Protein AF-A0A081P426-F1 (afdb_monomer)

Sequence (334 aa):
MARIHLHLESPAPGAFIMDAVSFKKSLDGNLLYNESFEIYTGTNGIADGWTGYWHGAAGEYKVISSPVVSGNQAQQISMAGLGGLYQEVAVTGNSTYEIKGRVNITALSSGKVQLVVLYYDAAGKLLRDERSGETSLTNAWTTIGGLTTAPGNAVMARIHLHLESTAPGAFIMDAVSFKKSLDGNLLYNENFEIYTGKNGIADGWTRYGAAGDFKVVTTPVVSGSRAQQVSMAGLGGIYQEVAITGNSTYEIKGLVNITALSSGKVQMVVQYYDASGNLLSDVRPAETGLTNTWTTIGGITTAPGNAVMARIHLHLESPAPGAFIMDAVSFKKS

Foldseek 3Di:
DDDDDDDDDDPDDDDDDDDDDDDDPPPPQFQDDCQFLPADDDDQQDRPQKDWDDDPDDKRKHWDQPDGQADRTWIKIKDAAKIAIKHKGWDAAQFKKWKKKKKAWADAPFFKWFKWKFFAAPVRDTPDIDTFFIALAHDATAMTGWMDTHHNRTTMIMIGRMTHHNGITMMIIGNIGIHRDPQGFSDDCQFLPADPDDQQDRGQKDKDDFDWHKHFDQPPGDDDRTWIKIKDAAKIAIKHKYWDAAQFKKKKKWKKAWAFAPDFKKWKWKWFAANVRDTDDIDTQWIDPDHDDIDMTIGMDHHHRRTTMIMIGTITHHNDIIMMIIGDIGMHTD

Organism: NCBI:txid1501230

Nearest PDB structures (foldseek):
  4xup-assembly6_F  TM=3.914E-01  e=1.463E-14  Paenibacillus barcinonensis
  3oea-assembly1_A  TM=8.262E-01  e=2.464E-07  Caldanaerobius polysaccharolyticus
  2zew-assembly1_B  TM=8.048E-01  e=7.033E-07  Caldanaerobius polysaccharolyticus
  2zex-assembly1_A  TM=8.071E-01  e=7.033E-07  Caldanaerobius polysaccharolyticus
  5w6h-assembly1_C  TM=7.504E-01  e=1.914E-06  Kuttervirus CBA120

pLDDT: mean 93.33, std 8.97, range [46.94, 98.62]

Mean predicted aligned error: 5.62 Å

Radius of gyration: 21.28 Å; Cα contacts (8 Å, |Δi|>4): 971; chains: 1; bounding box: 49×53×68 Å

Structure (mmCIF, N/CA/C/O backbone):
data_AF-A0A081P426-F1
#
_entry.id   AF-A0A081P426-F1
#
loop_
_atom_site.group_PDB
_atom_site.id
_atom_site.type_symbol
_atom_site.label_atom_id
_atom_site.label_alt_id
_atom_site.label_comp_id
_atom_site.label_asym_id
_atom_site.label_entity_id
_atom_site.label_seq_id
_atom_site.pdbx_PDB_ins_code
_atom_site.Cartn_x
_atom_site.Cartn_y
_atom_site.Cartn_z
_atom_site.occupancy
_atom_site.B_iso_or_equiv
_atom_site.auth_seq_id
_atom_site.auth_comp_id
_atom_site.auth_asym_id
_atom_site.auth_atom_id
_atom_site.pdbx_PDB_model_num
ATOM 1 N N . MET A 1 1 ? 4.068 -32.898 -9.077 1.00 46.94 1 MET A N 1
ATOM 2 C CA . MET A 1 1 ? 5.463 -32.415 -9.174 1.00 46.94 1 MET A CA 1
ATOM 3 C C . MET A 1 1 ? 5.498 -31.381 -10.286 1.00 46.94 1 MET A C 1
ATOM 5 O O . MET A 1 1 ? 5.178 -31.740 -11.411 1.00 46.94 1 MET A O 1
ATOM 9 N N . ALA A 1 2 ? 5.764 -30.112 -9.974 1.00 51.81 2 ALA A N 1
ATOM 10 C CA . ALA A 1 2 ? 5.947 -29.091 -11.004 1.00 51.81 2 ALA A CA 1
ATOM 11 C C . ALA A 1 2 ? 7.354 -29.238 -11.601 1.00 51.81 2 ALA A C 1
ATOM 13 O O . ALA A 1 2 ? 8.299 -29.534 -10.870 1.00 51.81 2 ALA A O 1
ATOM 14 N N . ARG A 1 3 ? 7.478 -29.087 -12.918 1.00 56.16 3 ARG A N 1
ATOM 15 C CA . ARG A 1 3 ? 8.753 -29.122 -13.640 1.00 56.16 3 ARG A CA 1
ATOM 16 C C . ARG A 1 3 ? 8.833 -27.862 -14.487 1.00 56.16 3 ARG A C 1
ATOM 18 O O . ARG A 1 3 ? 7.871 -27.557 -15.186 1.00 56.16 3 ARG A O 1
ATOM 25 N N . ILE A 1 4 ? 9.959 -27.157 -14.428 1.00 65.06 4 ILE A N 1
ATOM 26 C CA . ILE A 1 4 ? 10.300 -26.166 -15.446 1.00 65.06 4 ILE A CA 1
ATOM 27 C C . ILE A 1 4 ? 11.027 -26.919 -16.557 1.00 65.06 4 ILE A C 1
ATOM 29 O O . ILE A 1 4 ? 12.057 -27.544 -16.309 1.00 65.06 4 ILE A O 1
ATOM 33 N N . HIS A 1 5 ? 10.490 -26.853 -17.771 1.00 70.38 5 HIS A N 1
ATOM 34 C CA . HIS A 1 5 ? 11.230 -27.197 -18.977 1.00 70.38 5 HIS A CA 1
ATOM 35 C C . HIS A 1 5 ? 11.558 -25.907 -19.714 1.00 70.38 5 HIS A C 1
ATOM 37 O O . HIS A 1 5 ? 10.673 -25.101 -19.991 1.00 70.38 5 HIS A O 1
ATOM 43 N N . LEU A 1 6 ? 12.837 -25.729 -20.014 1.00 67.94 6 LEU A N 1
ATOM 44 C CA . LEU A 1 6 ? 13.338 -24.640 -20.834 1.00 67.94 6 LEU A CA 1
ATOM 45 C C . LEU A 1 6 ? 13.682 -25.256 -22.180 1.00 67.94 6 LEU A C 1
ATOM 47 O O . LEU A 1 6 ? 14.477 -26.194 -22.249 1.00 67.94 6 LEU A O 1
ATOM 51 N N . HIS A 1 7 ? 13.023 -24.784 -23.227 1.00 75.06 7 HIS A N 1
ATOM 52 C CA . HIS A 1 7 ? 13.182 -25.311 -24.571 1.00 75.06 7 HIS A CA 1
ATOM 53 C C . HIS A 1 7 ? 13.476 -24.154 -25.519 1.00 75.06 7 HIS A C 1
ATOM 55 O O . HIS A 1 7 ? 12.714 -23.191 -25.575 1.00 75.06 7 HIS A O 1
ATOM 61 N N . LEU A 1 8 ? 14.591 -24.254 -26.240 1.00 70.25 8 LEU A N 1
ATOM 62 C CA . LEU A 1 8 ? 14.909 -23.377 -27.356 1.00 70.25 8 LEU A CA 1
ATOM 63 C C . LEU A 1 8 ? 14.520 -24.107 -28.638 1.00 70.25 8 LEU A C 1
ATOM 65 O O . LEU A 1 8 ? 15.181 -25.073 -29.016 1.00 70.25 8 LEU A O 1
ATOM 69 N N . GLU A 1 9 ? 13.477 -23.627 -29.304 1.00 76.62 9 GLU A N 1
ATOM 70 C CA . GLU A 1 9 ? 13.108 -24.085 -30.639 1.00 76.62 9 GLU A CA 1
ATOM 71 C C . GLU A 1 9 ? 13.598 -23.049 -31.653 1.00 76.62 9 GLU A C 1
ATOM 73 O O . GLU A 1 9 ? 13.131 -21.910 -31.673 1.00 76.62 9 GLU A O 1
ATOM 78 N N . SER A 1 10 ? 14.601 -23.410 -32.454 1.00 73.19 10 SER A N 1
ATOM 79 C CA . SER A 1 10 ? 15.192 -22.511 -33.446 1.00 73.19 10 SER A CA 1
ATOM 80 C C . SER A 1 10 ? 15.598 -23.282 -34.706 1.00 73.19 10 SER A C 1
ATOM 82 O O . SER A 1 10 ? 16.237 -24.331 -34.591 1.00 73.19 10 SER A O 1
ATOM 84 N N . PRO A 1 11 ? 15.288 -22.767 -35.914 1.00 75.31 11 PRO A N 1
ATOM 85 C CA . PRO A 1 11 ? 15.730 -23.359 -37.178 1.00 75.31 11 PRO A CA 1
ATOM 86 C C . PRO A 1 11 ? 17.228 -23.133 -37.466 1.00 75.31 11 PRO A C 1
ATOM 88 O O . PRO A 1 11 ? 17.752 -23.675 -38.436 1.00 75.31 11 PRO A O 1
ATOM 91 N N . ALA A 1 12 ? 17.924 -22.344 -36.641 1.00 77.62 12 ALA A N 1
ATOM 92 C CA . ALA A 1 12 ? 19.361 -22.077 -36.721 1.00 77.62 12 ALA A CA 1
ATOM 93 C C . ALA A 1 12 ? 20.038 -22.256 -35.345 1.00 77.62 12 ALA A C 1
ATOM 95 O O . ALA A 1 12 ? 19.351 -22.184 -34.321 1.00 77.62 12 ALA A O 1
ATOM 96 N N . PRO A 1 13 ? 21.371 -22.451 -35.276 1.00 76.25 13 PRO A N 1
ATOM 97 C CA . PRO A 1 13 ? 22.085 -22.507 -34.004 1.00 76.25 13 PRO A CA 1
ATOM 98 C C . PRO A 1 13 ? 21.837 -21.235 -33.188 1.00 76.25 13 PRO A C 1
ATOM 100 O O . PRO A 1 13 ? 22.099 -20.129 -33.657 1.00 76.25 13 PRO A O 1
ATOM 103 N N . GLY A 1 14 ? 21.326 -21.402 -31.971 1.00 69.12 14 GLY A N 1
ATOM 104 C CA . GLY A 1 14 ? 21.085 -20.316 -31.031 1.00 69.12 14 GLY A CA 1
ATOM 105 C C . GLY A 1 14 ? 21.679 -20.654 -29.671 1.00 69.12 14 GLY A C 1
ATOM 106 O O . GLY A 1 14 ? 21.665 -21.808 -29.248 1.00 69.12 14 GLY A O 1
ATOM 107 N N . ALA A 1 15 ? 22.204 -19.640 -28.993 1.00 77.56 15 ALA A N 1
ATOM 108 C CA . ALA A 1 15 ? 22.551 -19.708 -27.583 1.00 77.56 15 ALA A CA 1
ATOM 109 C C . ALA A 1 15 ? 21.571 -18.818 -26.821 1.00 77.56 15 ALA A C 1
ATOM 111 O O . ALA A 1 15 ? 21.295 -17.698 -27.250 1.00 77.56 15 ALA A O 1
ATOM 112 N N . PHE A 1 16 ? 21.069 -19.302 -25.690 1.00 70.12 16 PHE A N 1
ATOM 113 C CA . PHE A 1 16 ? 20.450 -18.439 -24.696 1.00 70.12 16 PHE A CA 1
ATOM 114 C C . PHE A 1 16 ? 21.300 -18.484 -23.431 1.00 70.12 16 PHE A C 1
ATOM 116 O O . PHE A 1 16 ? 21.832 -19.531 -23.057 1.00 70.12 16 PHE A O 1
ATOM 123 N N . ILE A 1 17 ? 21.440 -17.332 -22.789 1.00 71.19 17 ILE A N 1
ATOM 124 C CA . ILE A 1 17 ? 22.020 -17.220 -21.458 1.00 71.19 17 ILE A CA 1
ATOM 125 C C . ILE A 1 17 ? 20.843 -17.044 -20.515 1.00 71.19 17 ILE A C 1
ATOM 127 O O . ILE A 1 17 ? 19.957 -16.229 -20.766 1.00 71.19 17 ILE A O 1
ATOM 131 N N . MET A 1 18 ? 20.823 -17.842 -19.459 1.00 64.44 18 MET A N 1
ATOM 132 C CA . MET A 1 18 ? 19.846 -17.720 -18.395 1.00 64.44 18 MET A CA 1
ATOM 133 C C . MET A 1 18 ? 20.573 -17.505 -17.088 1.00 64.44 18 MET A C 1
ATOM 135 O O . MET A 1 18 ? 21.572 -18.164 -16.809 1.00 64.44 18 MET A O 1
ATOM 139 N N . ASP A 1 19 ? 20.029 -16.593 -16.302 1.00 56.91 19 ASP A N 1
ATOM 140 C CA . ASP A 1 19 ? 20.471 -16.311 -14.952 1.00 56.91 19 ASP A CA 1
ATOM 141 C C . ASP A 1 19 ? 19.239 -16.282 -14.036 1.00 56.91 19 ASP A C 1
ATOM 143 O O . ASP A 1 19 ? 18.138 -15.952 -14.479 1.00 56.91 19 ASP A O 1
ATOM 147 N N . ALA A 1 20 ? 19.424 -16.698 -12.784 1.00 56.44 20 ALA A N 1
ATOM 148 C CA . ALA A 1 20 ? 18.434 -16.640 -11.707 1.00 56.44 20 ALA A CA 1
ATOM 149 C C . ALA A 1 20 ? 17.025 -17.207 -12.017 1.00 56.44 20 ALA A C 1
ATOM 151 O O . ALA A 1 20 ? 16.003 -16.597 -11.695 1.00 56.44 20 ALA A O 1
ATOM 152 N N . VAL A 1 21 ? 16.931 -18.418 -12.583 1.00 64.81 21 VAL A N 1
ATOM 153 C CA . VAL A 1 21 ? 15.629 -19.098 -12.748 1.00 64.81 21 VAL A CA 1
ATOM 154 C C . VAL A 1 21 ? 15.049 -19.458 -11.386 1.00 64.81 21 VAL A C 1
ATOM 156 O O . VAL A 1 21 ? 15.596 -20.308 -10.682 1.00 64.81 21 VAL A O 1
ATOM 159 N N . SER A 1 22 ? 13.900 -18.881 -11.039 1.00 64.25 22 SER A N 1
ATOM 160 C CA . SER A 1 22 ? 13.162 -19.255 -9.834 1.00 64.25 22 SER A CA 1
ATOM 161 C C . SER A 1 22 ? 11.772 -19.804 -10.170 1.00 64.25 22 SER A C 1
ATOM 163 O O . SER A 1 22 ? 11.084 -19.336 -11.075 1.00 64.25 22 SER A O 1
ATOM 165 N N . PHE A 1 23 ? 11.358 -20.840 -9.435 1.00 61.38 23 PHE A N 1
ATOM 166 C CA . PHE A 1 23 ? 9.986 -21.343 -9.420 1.00 61.38 23 PHE A CA 1
ATOM 167 C C . PHE A 1 23 ? 9.451 -21.207 -8.002 1.00 61.38 23 PHE A C 1
ATOM 169 O O . PHE A 1 23 ? 9.756 -22.031 -7.137 1.00 61.38 23 PHE A O 1
ATOM 176 N N . LYS A 1 24 ? 8.658 -20.169 -7.745 1.00 60.38 24 LYS A N 1
ATOM 177 C CA . LYS A 1 24 ? 8.009 -19.981 -6.448 1.00 60.38 24 LYS A CA 1
ATOM 178 C C . LYS A 1 24 ? 6.515 -20.201 -6.611 1.00 60.38 24 LYS A C 1
ATOM 180 O O . LYS A 1 24 ? 5.869 -19.600 -7.465 1.00 60.38 24 LYS A O 1
ATOM 185 N N . LYS A 1 25 ? 5.943 -21.037 -5.745 1.00 51.38 25 LYS A N 1
ATOM 186 C CA . LYS A 1 25 ? 4.508 -20.971 -5.479 1.00 51.38 25 LYS A CA 1
ATOM 187 C C . LYS A 1 25 ? 4.274 -19.662 -4.726 1.00 51.38 25 LYS A C 1
ATOM 189 O O . LYS A 1 25 ? 4.524 -19.604 -3.525 1.00 51.38 25 LYS A O 1
ATOM 194 N N . SER A 1 26 ? 3.868 -18.610 -5.432 1.00 65.19 26 SER A N 1
ATOM 195 C CA . SER A 1 26 ? 3.348 -17.410 -4.779 1.00 65.19 26 SER A CA 1
ATOM 196 C C . SER A 1 26 ? 2.064 -17.818 -4.046 1.00 65.19 26 SER A C 1
ATOM 198 O O . SER A 1 26 ? 1.121 -18.332 -4.649 1.00 65.19 26 SER A O 1
ATOM 200 N N . LEU A 1 27 ? 2.086 -17.716 -2.715 1.00 62.66 27 LEU A N 1
ATOM 201 C CA . LEU A 1 27 ? 0.937 -18.039 -1.862 1.00 62.66 27 LEU A CA 1
ATOM 202 C C . LEU A 1 27 ? -0.109 -16.915 -1.880 1.00 62.66 27 LEU A C 1
ATOM 204 O O . LEU A 1 27 ? -1.266 -17.164 -1.563 1.00 62.66 27 LEU A O 1
ATOM 208 N N . ASP A 1 28 ? 0.302 -15.712 -2.276 1.00 75.06 28 ASP A N 1
ATOM 209 C CA . ASP A 1 28 ? -0.474 -14.472 -2.285 1.00 75.06 28 ASP A CA 1
ATOM 210 C C . ASP A 1 28 ? -0.934 -14.032 -3.691 1.00 75.06 28 ASP A C 1
ATOM 212 O O . ASP A 1 28 ? -1.714 -13.089 -3.826 1.00 75.06 28 ASP A O 1
ATOM 216 N N . GLY A 1 29 ? -0.483 -14.713 -4.749 1.00 87.06 29 GLY A N 1
ATOM 217 C CA . GLY A 1 29 ? -0.779 -14.375 -6.144 1.00 87.06 29 GLY A CA 1
ATOM 218 C C . GLY A 1 29 ? 0.009 -13.180 -6.697 1.00 87.06 29 GLY A C 1
ATOM 219 O O . GLY A 1 29 ? -0.332 -12.687 -7.775 1.00 87.06 29 GLY A O 1
ATOM 220 N N . ASN A 1 30 ? 1.029 -12.704 -5.981 1.00 92.50 30 ASN A N 1
ATOM 221 C CA . ASN A 1 30 ? 1.922 -11.652 -6.447 1.00 92.50 30 ASN A CA 1
ATOM 222 C C . ASN A 1 30 ? 2.835 -12.164 -7.571 1.00 92.50 30 ASN A C 1
ATOM 224 O O . ASN A 1 30 ? 3.446 -13.229 -7.468 1.00 92.50 30 ASN A O 1
ATOM 228 N N . LEU A 1 31 ? 2.895 -11.408 -8.664 1.00 94.31 31 LEU A N 1
ATOM 229 C CA . LEU A 1 31 ? 3.685 -11.741 -9.848 1.00 94.31 31 LEU A CA 1
ATOM 230 C C . LEU A 1 31 ? 5.122 -11.226 -9.766 1.00 94.31 31 LEU A C 1
ATOM 232 O O . LEU A 1 31 ? 5.949 -11.642 -10.573 1.00 94.31 31 LEU A O 1
ATOM 236 N N . LEU A 1 32 ? 5.409 -10.327 -8.823 1.00 94.56 32 LEU A N 1
ATOM 237 C CA . LEU A 1 32 ? 6.753 -9.811 -8.598 1.00 94.56 32 LEU A CA 1
ATOM 238 C C . LEU A 1 32 ? 7.583 -10.807 -7.787 1.00 94.56 32 LEU A C 1
ATOM 240 O O . LEU A 1 32 ? 7.104 -11.426 -6.839 1.00 94.56 32 LEU A O 1
ATOM 244 N N . TYR A 1 33 ? 8.851 -10.928 -8.151 1.00 93.12 33 TYR A N 1
ATOM 245 C CA . TYR A 1 33 ? 9.880 -11.592 -7.374 1.00 93.12 33 TYR A CA 1
ATOM 246 C C . TYR A 1 33 ? 10.545 -10.597 -6.423 1.00 93.12 33 TYR A C 1
ATOM 248 O O . TYR A 1 33 ? 10.900 -9.492 -6.841 1.00 93.12 33 TYR A O 1
ATOM 256 N N . ASN A 1 34 ? 10.771 -11.024 -5.177 1.00 94.00 34 ASN A N 1
ATOM 257 C CA . ASN A 1 34 ? 11.464 -10.236 -4.156 1.00 94.00 34 ASN A CA 1
ATOM 258 C C . ASN A 1 34 ? 10.835 -8.846 -3.981 1.00 94.00 34 ASN A C 1
ATOM 260 O O . ASN A 1 34 ? 11.484 -7.802 -3.962 1.00 94.00 34 ASN A O 1
ATOM 264 N N . GLU A 1 35 ? 9.516 -8.870 -3.912 1.00 93.94 35 GLU A N 1
ATOM 265 C CA . GLU A 1 35 ? 8.611 -7.740 -3.838 1.00 93.94 35 GLU A CA 1
ATOM 266 C C . GLU A 1 35 ? 8.748 -6.928 -2.538 1.00 93.94 35 GLU A C 1
ATOM 268 O O . GLU A 1 35 ? 8.390 -5.752 -2.488 1.00 93.94 35 GLU A O 1
ATOM 273 N N . SER A 1 36 ? 9.279 -7.574 -1.497 1.00 93.88 36 SER A N 1
ATOM 274 C CA . SER A 1 36 ? 9.587 -7.008 -0.184 1.00 93.88 36 SER A CA 1
ATOM 275 C C . SER A 1 36 ? 11.085 -6.750 0.010 1.00 93.88 36 SER A C 1
ATOM 277 O O . SER A 1 36 ? 11.501 -6.401 1.100 1.00 93.88 36 SER A O 1
ATOM 279 N N . PHE A 1 37 ? 11.914 -6.949 -1.023 1.00 97.00 37 PHE A N 1
ATOM 280 C CA . PHE A 1 37 ? 13.354 -6.647 -0.999 1.00 97.00 37 PHE A CA 1
ATOM 281 C C . PHE A 1 37 ? 14.185 -7.398 0.061 1.00 97.00 37 PHE A C 1
ATOM 283 O O . PHE A 1 37 ? 15.274 -6.954 0.413 1.00 97.00 37 PHE A O 1
ATOM 290 N N . GLU A 1 38 ? 13.715 -8.558 0.526 1.00 96.12 38 GLU A N 1
ATOM 291 C CA . GLU A 1 38 ? 14.361 -9.389 1.563 1.00 96.12 38 GLU A CA 1
ATOM 292 C C . GLU A 1 38 ? 15.495 -10.282 1.034 1.00 96.12 38 GLU A C 1
ATOM 294 O O . GLU A 1 38 ? 16.062 -11.098 1.765 1.00 96.12 38 GLU A O 1
ATOM 299 N N . ILE A 1 39 ? 15.787 -10.195 -0.264 1.00 95.31 39 ILE A N 1
ATOM 300 C CA . ILE A 1 39 ? 16.839 -10.966 -0.920 1.00 95.31 39 ILE A CA 1
ATOM 301 C C . ILE A 1 39 ? 17.803 -9.993 -1.593 1.00 95.31 39 ILE A C 1
ATOM 303 O O . ILE A 1 39 ? 17.443 -9.280 -2.531 1.00 95.31 39 ILE A O 1
ATOM 307 N N . TYR A 1 40 ? 19.047 -9.984 -1.124 1.00 96.31 40 TYR A N 1
ATOM 308 C CA . TYR A 1 40 ? 20.121 -9.194 -1.707 1.00 96.31 40 TYR A CA 1
ATOM 309 C C . TYR A 1 40 ? 21.443 -9.946 -1.590 1.00 96.31 40 TYR A C 1
ATOM 311 O O . TYR A 1 40 ? 21.977 -10.119 -0.492 1.00 96.31 40 TYR A O 1
ATOM 319 N N . THR A 1 41 ? 21.959 -10.407 -2.726 1.00 93.25 41 THR A N 1
ATOM 320 C CA . THR A 1 41 ? 23.234 -11.139 -2.807 1.00 93.25 41 THR A CA 1
ATOM 321 C C . THR A 1 41 ? 24.331 -10.347 -3.519 1.00 93.25 41 THR A C 1
ATOM 323 O O . THR A 1 41 ? 25.500 -10.738 -3.487 1.00 93.25 41 THR A O 1
ATOM 326 N N . GLY A 1 42 ? 23.968 -9.223 -4.143 1.00 89.31 42 GLY A N 1
ATOM 327 C CA . GLY A 1 42 ? 24.871 -8.364 -4.901 1.00 89.31 42 GLY A CA 1
ATOM 328 C C . GLY A 1 42 ? 25.654 -7.339 -4.071 1.00 89.31 42 GLY A C 1
ATOM 329 O O . GLY A 1 42 ? 25.652 -7.328 -2.841 1.00 89.31 42 GLY A O 1
ATOM 330 N N . THR A 1 43 ? 26.339 -6.439 -4.784 1.00 92.69 43 THR A N 1
ATOM 331 C CA . THR A 1 43 ? 27.086 -5.292 -4.223 1.00 92.69 43 THR A CA 1
ATOM 332 C C . THR A 1 43 ? 26.661 -3.943 -4.815 1.00 92.69 43 THR A C 1
ATOM 334 O O . THR A 1 43 ? 27.178 -2.903 -4.415 1.00 92.69 43 THR A O 1
ATOM 337 N N . ASN A 1 44 ? 25.712 -3.943 -5.756 1.00 93.81 44 ASN A N 1
ATOM 338 C CA . ASN A 1 44 ? 25.230 -2.759 -6.479 1.00 93.81 44 ASN A CA 1
ATOM 339 C C . ASN A 1 44 ? 24.096 -2.005 -5.756 1.00 93.81 44 ASN A C 1
ATOM 341 O O . ASN A 1 44 ? 23.604 -1.006 -6.274 1.00 93.81 44 ASN A O 1
ATOM 345 N N . GLY A 1 45 ? 23.664 -2.493 -4.591 1.00 96.94 45 GLY A N 1
ATOM 346 C CA . GLY A 1 45 ? 22.603 -1.899 -3.783 1.00 96.94 45 GLY A CA 1
ATOM 347 C C . GLY A 1 45 ? 21.187 -2.086 -4.331 1.00 96.94 45 GLY A C 1
ATOM 348 O O . GLY A 1 45 ? 20.267 -1.454 -3.813 1.00 96.94 45 GLY A O 1
ATOM 349 N N . ILE A 1 46 ? 21.002 -2.928 -5.351 1.00 97.75 46 ILE A N 1
ATOM 350 C CA . ILE A 1 46 ? 19.696 -3.272 -5.923 1.00 97.75 46 ILE A CA 1
ATOM 351 C C . ILE A 1 46 ? 19.328 -4.680 -5.463 1.00 97.75 46 ILE A C 1
ATOM 353 O O . ILE A 1 46 ? 20.111 -5.609 -5.650 1.00 97.75 46 ILE A O 1
ATOM 357 N N . ALA A 1 47 ? 18.146 -4.832 -4.870 1.00 97.44 47 ALA A N 1
ATOM 358 C CA . ALA A 1 47 ? 17.641 -6.131 -4.442 1.00 97.44 47 ALA A CA 1
ATOM 359 C C . ALA A 1 47 ? 17.525 -7.122 -5.617 1.00 97.44 47 ALA A C 1
ATOM 361 O O . ALA A 1 47 ? 17.211 -6.742 -6.749 1.00 97.44 47 ALA A O 1
ATOM 362 N N . ASP A 1 48 ? 17.741 -8.409 -5.345 1.00 95.62 48 ASP A N 1
ATOM 363 C CA . ASP A 1 48 ? 17.804 -9.440 -6.382 1.00 95.62 48 ASP A CA 1
ATOM 364 C C . ASP A 1 48 ? 16.492 -9.499 -7.189 1.00 95.62 48 ASP A C 1
ATOM 366 O O . ASP A 1 48 ? 15.398 -9.471 -6.621 1.00 95.62 48 ASP A O 1
ATOM 370 N N . GLY A 1 49 ? 16.605 -9.594 -8.518 1.00 93.19 49 GLY A N 1
ATOM 371 C CA . GLY A 1 49 ? 15.475 -9.640 -9.458 1.00 93.19 49 GLY A CA 1
ATOM 372 C C . GLY A 1 49 ? 14.894 -8.281 -9.867 1.00 93.19 49 GLY A C 1
ATOM 373 O O . GLY A 1 49 ? 13.982 -8.235 -10.692 1.00 93.19 49 GLY A O 1
ATOM 374 N N . TRP A 1 50 ? 15.424 -7.175 -9.346 1.00 97.31 50 TRP A N 1
ATOM 375 C CA . TRP A 1 50 ? 15.098 -5.826 -9.811 1.00 97.31 50 TRP A CA 1
ATOM 376 C C . TRP A 1 50 ? 16.189 -5.269 -10.723 1.00 97.31 50 TRP A C 1
ATOM 378 O O . TRP A 1 50 ? 17.370 -5.575 -10.572 1.00 97.31 50 TRP A O 1
ATOM 388 N N . THR A 1 51 ? 15.794 -4.414 -11.667 1.00 96.62 51 THR A N 1
ATOM 389 C CA . THR A 1 51 ? 16.724 -3.730 -12.572 1.00 96.62 51 THR A CA 1
ATOM 390 C C . THR A 1 51 ? 16.644 -2.222 -12.390 1.00 96.62 51 THR A C 1
ATOM 392 O O . THR A 1 51 ? 15.566 -1.639 -12.470 1.00 96.62 51 THR A O 1
ATOM 395 N N . GLY A 1 52 ? 17.791 -1.580 -12.166 1.00 95.69 52 GLY A N 1
ATOM 396 C CA . GLY A 1 52 ? 17.890 -0.124 -12.096 1.00 95.69 52 GLY A CA 1
ATOM 397 C C . GLY A 1 52 ? 17.867 0.537 -13.468 1.00 95.69 52 GLY A C 1
ATOM 398 O O . GLY A 1 52 ? 18.395 -0.004 -14.439 1.00 95.69 52 GLY A O 1
ATOM 399 N N . TYR A 1 53 ? 17.271 1.723 -13.545 1.00 94.88 53 TYR A N 1
ATOM 400 C CA . TYR A 1 53 ? 17.287 2.561 -14.742 1.00 94.88 53 TYR A CA 1
ATOM 401 C C . TYR A 1 53 ? 17.309 4.043 -14.369 1.00 94.88 53 TYR A C 1
ATOM 403 O O . TYR A 1 53 ? 16.835 4.446 -13.307 1.00 94.88 53 TYR A O 1
ATOM 411 N N . TRP A 1 54 ? 17.865 4.866 -15.251 1.00 91.81 54 TRP A N 1
ATOM 412 C CA . TRP A 1 54 ? 17.940 6.311 -15.077 1.00 91.81 54 TRP A CA 1
ATOM 413 C C . TRP A 1 54 ? 18.068 6.995 -16.435 1.00 91.81 54 TRP A C 1
ATOM 415 O O . TRP A 1 54 ? 18.667 6.458 -17.369 1.00 91.81 54 TRP A O 1
ATOM 425 N N . HIS A 1 55 ? 17.526 8.202 -16.537 1.00 87.75 55 HIS A N 1
ATOM 426 C CA . HIS A 1 55 ? 17.748 9.096 -17.661 1.00 87.75 55 HIS A CA 1
ATOM 427 C C . HIS A 1 55 ? 18.553 10.300 -17.178 1.00 87.75 55 HIS A C 1
ATOM 429 O O . HIS A 1 55 ? 18.048 11.155 -16.452 1.00 87.75 55 HIS A O 1
ATOM 435 N N . GLY A 1 56 ? 19.818 10.362 -17.595 1.00 83.25 56 GLY A N 1
ATOM 436 C CA . GLY A 1 56 ? 20.756 11.394 -17.163 1.00 83.25 56 GLY A CA 1
ATOM 437 C C . GLY A 1 56 ? 21.703 10.885 -16.080 1.00 83.25 56 GLY A C 1
ATOM 438 O O . GLY A 1 56 ? 22.473 9.957 -16.330 1.00 83.25 56 GLY A O 1
ATOM 439 N N . ALA A 1 57 ? 21.687 11.520 -14.907 1.00 83.00 57 ALA A N 1
ATOM 440 C CA . ALA A 1 57 ? 22.584 11.176 -13.807 1.00 83.00 57 ALA A CA 1
ATOM 441 C C . ALA A 1 57 ? 22.305 9.762 -13.276 1.00 83.00 57 ALA A C 1
ATOM 443 O O . ALA A 1 57 ? 21.151 9.351 -13.160 1.00 83.00 57 ALA A O 1
ATOM 444 N N . ALA A 1 58 ? 23.369 9.028 -12.946 1.00 87.44 58 ALA A N 1
ATOM 445 C CA . ALA A 1 58 ? 23.239 7.713 -12.332 1.00 87.44 58 ALA A CA 1
ATOM 446 C C . ALA A 1 58 ? 22.554 7.827 -10.964 1.00 87.44 58 ALA A C 1
ATOM 448 O O . ALA A 1 58 ? 22.857 8.730 -10.183 1.00 87.44 58 ALA A O 1
ATOM 449 N N . GLY A 1 59 ? 21.638 6.900 -10.689 1.00 89.31 59 GLY A N 1
ATOM 450 C CA . GLY A 1 59 ? 21.041 6.765 -9.366 1.00 89.31 59 GLY A CA 1
ATOM 451 C C . GLY A 1 59 ? 21.944 6.022 -8.393 1.00 89.31 59 GLY A C 1
ATOM 452 O O . GLY A 1 59 ? 22.717 5.148 -8.784 1.00 89.31 59 GLY A O 1
ATOM 453 N N . GLU A 1 60 ? 21.798 6.343 -7.115 1.00 95.56 60 GLU A N 1
ATOM 454 C CA . GLU A 1 60 ? 22.313 5.557 -6.004 1.00 95.56 60 GLU A CA 1
ATOM 455 C C . GLU A 1 60 ? 21.214 4.633 -5.473 1.00 95.56 60 GLU A C 1
ATOM 457 O O . GLU A 1 60 ? 20.087 5.063 -5.212 1.00 95.56 60 GLU A O 1
ATOM 462 N N . TYR A 1 61 ? 21.562 3.365 -5.271 1.00 97.50 61 TYR A N 1
ATOM 463 C CA . TYR A 1 61 ? 20.664 2.325 -4.778 1.00 97.50 61 TYR A CA 1
ATOM 464 C C . TYR A 1 61 ? 21.256 1.709 -3.515 1.00 97.50 61 TYR A C 1
ATOM 466 O O . TYR A 1 61 ? 22.471 1.514 -3.430 1.00 97.50 61 TYR A O 1
ATOM 474 N N . LYS A 1 62 ? 20.415 1.414 -2.522 1.00 98.12 62 LYS A N 1
ATOM 475 C CA . LYS A 1 62 ? 20.810 0.683 -1.312 1.00 98.12 62 LYS A CA 1
ATOM 476 C C . LYS A 1 62 ? 19.686 -0.240 -0.868 1.00 98.12 62 LYS A C 1
ATOM 478 O O . LYS A 1 62 ? 18.555 0.212 -0.723 1.00 98.12 62 LYS A O 1
ATOM 483 N N . VAL A 1 63 ? 20.015 -1.485 -0.546 1.00 98.38 63 VAL A N 1
ATOM 484 C CA . VAL A 1 63 ? 19.159 -2.320 0.301 1.00 98.38 63 VAL A CA 1
ATOM 485 C C . VAL A 1 63 ? 19.508 -1.988 1.748 1.00 98.38 63 VAL A C 1
ATOM 487 O O . VAL A 1 63 ? 20.661 -2.115 2.163 1.00 98.38 63 VAL A O 1
ATOM 490 N N . ILE A 1 64 ? 18.534 -1.481 2.494 1.00 98.31 64 ILE A N 1
ATOM 491 C CA . ILE A 1 64 ? 18.699 -0.990 3.866 1.00 98.31 64 ILE A CA 1
ATOM 492 C C . ILE A 1 64 ? 17.929 -1.877 4.836 1.00 98.31 64 ILE A C 1
ATOM 494 O O . ILE A 1 64 ? 16.991 -2.548 4.429 1.00 98.31 64 ILE A O 1
ATOM 498 N N . SER A 1 65 ? 18.283 -1.844 6.122 1.00 97.12 65 SER A N 1
ATOM 499 C CA . SER A 1 65 ? 17.568 -2.586 7.172 1.00 97.12 65 SER A CA 1
ATOM 500 C C . SER A 1 65 ? 16.694 -1.715 8.080 1.00 97.12 65 SER A C 1
ATOM 502 O O . SER A 1 65 ? 16.104 -2.204 9.041 1.00 97.12 65 SER A O 1
ATOM 504 N N . SER A 1 66 ? 16.676 -0.399 7.853 1.00 95.38 66 SER A N 1
ATOM 505 C CA . SER A 1 66 ? 15.822 0.547 8.572 1.00 95.38 66 SER A CA 1
ATOM 506 C C . SER A 1 66 ? 15.812 1.915 7.875 1.00 95.38 66 SER A C 1
ATOM 508 O O . SER A 1 66 ? 16.890 2.392 7.508 1.00 95.38 66 SER A O 1
ATOM 510 N N . PRO A 1 67 ? 14.649 2.583 7.754 1.00 95.62 67 PRO A N 1
ATOM 511 C CA . PRO A 1 67 ? 13.319 2.088 8.125 1.00 95.62 67 PRO A CA 1
ATOM 512 C C . PRO A 1 67 ? 12.785 1.037 7.134 1.00 95.62 67 PRO A C 1
ATOM 514 O O . PRO A 1 67 ? 13.110 1.086 5.952 1.00 95.62 67 PRO A O 1
ATOM 517 N N . VAL A 1 68 ? 11.935 0.127 7.623 1.00 95.88 68 VAL A N 1
ATOM 518 C CA . VAL A 1 68 ? 11.248 -0.927 6.844 1.00 95.88 68 VAL A CA 1
ATOM 519 C C . VAL A 1 68 ? 9.764 -0.981 7.228 1.00 95.88 68 VAL A C 1
ATOM 521 O O . VAL A 1 68 ? 9.402 -0.561 8.332 1.00 95.88 68 VAL A O 1
ATOM 524 N N . VAL A 1 69 ? 8.899 -1.448 6.327 1.00 94.94 69 VAL A N 1
ATOM 525 C CA . VAL A 1 69 ? 7.459 -1.652 6.571 1.00 94.94 69 VAL A CA 1
ATOM 526 C C . VAL A 1 69 ? 7.164 -3.082 6.991 1.00 94.94 69 VAL A C 1
ATOM 528 O O . VAL A 1 69 ? 6.356 -3.292 7.899 1.00 94.94 69 VAL A O 1
ATOM 531 N N . SER A 1 70 ? 7.780 -4.041 6.308 1.00 92.12 70 SER A N 1
ATOM 532 C CA . SER A 1 70 ? 7.669 -5.470 6.573 1.00 92.12 70 SER A CA 1
ATOM 533 C C . SER A 1 70 ? 9.061 -6.096 6.522 1.00 92.12 70 SER A C 1
ATOM 535 O O . SER A 1 70 ? 10.012 -5.472 6.072 1.00 92.12 70 SER A O 1
ATOM 537 N N . GLY A 1 71 ? 9.191 -7.313 7.044 1.00 94.00 71 GLY A N 1
ATOM 538 C CA . GLY A 1 71 ? 10.464 -8.033 7.045 1.00 94.00 71 GLY A CA 1
ATOM 539 C C . GLY A 1 71 ? 11.614 -7.287 7.739 1.00 94.00 71 GLY A C 1
ATOM 540 O O . GLY A 1 71 ? 11.432 -6.728 8.824 1.00 94.00 71 GLY A O 1
ATOM 541 N N . ASN A 1 72 ? 12.811 -7.365 7.159 1.00 96.06 72 ASN A N 1
ATOM 542 C CA . ASN A 1 72 ? 14.049 -6.793 7.688 1.00 96.06 72 ASN A CA 1
ATOM 543 C C . ASN A 1 72 ? 14.731 -5.837 6.713 1.00 96.06 72 ASN A C 1
ATOM 545 O O . ASN A 1 72 ? 15.724 -5.218 7.105 1.00 96.06 72 ASN A O 1
ATOM 549 N N . GLN A 1 73 ? 14.280 -5.761 5.463 1.00 97.69 73 GLN A N 1
ATOM 550 C CA . GLN A 1 73 ? 14.939 -5.008 4.411 1.00 97.69 73 GLN A CA 1
ATOM 551 C C . GLN A 1 73 ? 13.952 -4.145 3.626 1.00 97.69 73 GLN A C 1
ATOM 553 O O . GLN A 1 73 ? 12.762 -4.408 3.560 1.00 97.69 73 GLN A O 1
ATOM 558 N N . ALA A 1 74 ? 14.468 -3.072 3.040 1.00 98.31 74 ALA A N 1
ATOM 559 C CA . ALA A 1 74 ? 13.742 -2.235 2.098 1.00 98.31 74 ALA A CA 1
ATOM 560 C C . ALA A 1 74 ? 14.715 -1.674 1.062 1.00 98.31 74 ALA A C 1
ATOM 562 O O . ALA A 1 74 ? 15.933 -1.641 1.274 1.00 98.31 74 ALA A O 1
ATOM 563 N N . GLN A 1 75 ? 14.183 -1.183 -0.051 1.00 98.56 75 GLN A N 1
ATOM 564 C CA . GLN A 1 75 ? 14.986 -0.594 -1.111 1.00 98.56 75 GLN A CA 1
ATOM 565 C C . GLN A 1 75 ? 14.971 0.931 -1.021 1.00 98.56 75 GLN A C 1
ATOM 567 O O . GLN A 1 75 ? 13.939 1.567 -1.212 1.00 98.56 75 GLN A O 1
ATOM 572 N N . GLN A 1 76 ? 16.134 1.536 -0.803 1.00 98.19 76 GLN A N 1
ATOM 573 C CA . GLN A 1 76 ? 16.349 2.975 -0.918 1.00 98.19 76 GLN A CA 1
ATOM 574 C C . GLN A 1 76 ? 16.893 3.331 -2.304 1.00 98.19 76 GLN A C 1
ATOM 576 O O . GLN A 1 76 ? 17.764 2.641 -2.843 1.00 98.19 76 GLN A O 1
ATOM 581 N N . ILE A 1 77 ? 16.387 4.427 -2.864 1.00 97.31 77 ILE A N 1
ATOM 582 C CA . ILE A 1 77 ? 16.764 4.969 -4.170 1.00 97.31 77 ILE A CA 1
ATOM 583 C C . ILE A 1 77 ? 16.969 6.476 -4.008 1.00 97.31 77 ILE A C 1
ATOM 585 O O . ILE A 1 77 ? 16.116 7.158 -3.443 1.00 97.31 77 ILE A O 1
ATOM 589 N N . SER A 1 78 ? 18.092 6.996 -4.499 1.00 95.19 78 SER A N 1
ATOM 590 C CA . SER A 1 78 ? 18.413 8.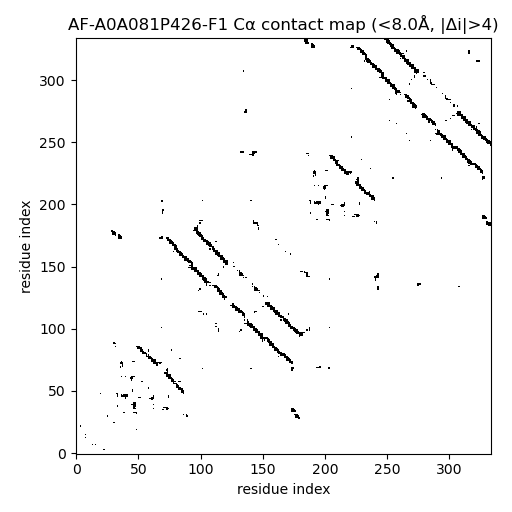426 -4.511 1.00 95.19 78 SER A CA 1
ATOM 591 C C . SER A 1 78 ? 18.931 8.826 -5.886 1.00 95.19 78 SER A C 1
ATOM 593 O O . SER A 1 78 ? 19.860 8.211 -6.402 1.00 95.19 78 SER A O 1
ATOM 595 N N . MET A 1 79 ? 18.329 9.832 -6.512 1.00 93.31 79 MET A N 1
ATOM 596 C CA . MET A 1 79 ? 18.725 10.293 -7.847 1.00 93.31 79 MET A CA 1
ATOM 597 C C . MET A 1 79 ? 18.176 11.685 -8.154 1.00 93.31 79 MET A C 1
ATOM 599 O O . MET A 1 79 ? 17.274 12.177 -7.481 1.00 93.31 79 MET A O 1
ATOM 603 N N . ALA A 1 80 ? 18.705 12.313 -9.201 1.00 88.44 80 ALA A N 1
ATOM 604 C CA . ALA A 1 80 ? 18.120 13.501 -9.816 1.00 88.44 80 ALA A CA 1
ATOM 605 C C . ALA A 1 80 ? 17.578 13.141 -11.205 1.00 88.44 80 ALA A C 1
ATOM 607 O O . ALA A 1 80 ? 18.228 12.396 -11.939 1.00 88.44 80 ALA A O 1
ATOM 608 N N . GLY A 1 81 ? 16.427 13.697 -11.585 1.00 90.06 81 GLY A N 1
ATOM 609 C CA . GLY A 1 81 ? 15.808 13.421 -12.881 1.00 90.06 81 GLY A CA 1
ATOM 610 C C . GLY A 1 81 ? 14.792 12.281 -12.834 1.00 90.06 81 GLY A C 1
ATOM 611 O O . GLY A 1 81 ? 14.023 12.148 -11.880 1.00 90.06 81 GLY A O 1
ATOM 612 N N . LEU A 1 82 ? 14.781 11.489 -13.907 1.00 92.25 82 LEU A N 1
ATOM 613 C CA . LEU A 1 82 ? 13.864 10.370 -14.108 1.00 92.25 82 LEU A CA 1
ATOM 614 C C . LEU A 1 82 ? 14.604 9.046 -13.905 1.00 92.25 82 LEU A C 1
ATOM 616 O O . LEU A 1 82 ? 15.602 8.799 -14.583 1.00 92.25 82 LEU A O 1
ATOM 620 N N . GLY A 1 83 ? 14.097 8.159 -13.056 1.00 94.75 83 GLY A N 1
ATOM 621 C CA . GLY A 1 83 ? 14.693 6.834 -12.884 1.00 94.75 83 GLY A CA 1
ATOM 622 C C . GLY A 1 83 ? 14.035 6.005 -11.791 1.00 94.75 83 GLY A C 1
ATOM 623 O O . GLY A 1 83 ? 12.985 6.371 -11.268 1.00 94.75 83 GLY A O 1
ATOM 624 N N . GLY A 1 84 ? 14.652 4.876 -11.458 1.00 96.56 84 GLY A N 1
ATOM 625 C CA . GLY A 1 84 ? 14.230 4.019 -10.359 1.00 96.56 84 GLY A CA 1
ATOM 626 C C . GLY A 1 84 ? 14.529 2.551 -10.624 1.00 96.56 84 GLY A C 1
ATOM 627 O O . GLY A 1 84 ? 15.583 2.220 -11.166 1.00 96.56 84 GLY A O 1
ATOM 628 N N . LEU A 1 85 ? 13.602 1.672 -10.249 1.00 97.81 85 LEU A N 1
ATOM 629 C CA . LEU A 1 85 ? 13.712 0.230 -10.474 1.00 97.81 85 LEU A CA 1
ATOM 630 C C . LEU A 1 85 ? 12.565 -0.290 -11.326 1.00 97.81 85 LEU A C 1
ATOM 632 O O . LEU A 1 85 ? 11.475 0.279 -11.320 1.00 97.81 85 LEU A O 1
ATOM 636 N N . TYR A 1 86 ? 12.791 -1.404 -12.011 1.00 98.19 86 TYR A N 1
ATOM 637 C CA . TYR A 1 86 ? 11.719 -2.146 -12.647 1.00 98.19 86 TYR A CA 1
ATOM 638 C C . TYR A 1 86 ? 11.893 -3.658 -12.566 1.00 98.19 86 TYR A C 1
ATOM 640 O O . TYR A 1 86 ? 12.997 -4.171 -12.370 1.00 98.19 86 TYR A O 1
ATOM 648 N N . GLN A 1 87 ? 10.779 -4.353 -12.770 1.00 97.75 87 GLN A N 1
ATOM 649 C CA . GLN A 1 87 ? 10.731 -5.782 -13.042 1.00 97.75 87 GLN A CA 1
ATOM 650 C C . GLN A 1 87 ? 9.727 -6.053 -14.164 1.00 97.75 87 GLN A C 1
ATOM 652 O O . GLN A 1 87 ? 8.745 -5.324 -14.324 1.00 97.75 87 GLN A O 1
ATOM 657 N N . GLU A 1 88 ? 9.980 -7.084 -14.960 1.00 97.50 88 GLU A N 1
ATOM 658 C CA . GLU A 1 88 ? 9.083 -7.523 -16.026 1.00 97.50 88 GLU A CA 1
ATOM 659 C C . GLU A 1 88 ? 8.349 -8.789 -15.606 1.00 97.50 88 GLU A C 1
ATOM 661 O O . GLU A 1 88 ? 8.937 -9.704 -15.033 1.00 97.50 88 GLU A O 1
ATOM 666 N N . VAL A 1 89 ? 7.053 -8.840 -15.902 1.00 95.56 89 VAL A N 1
ATOM 667 C CA . VAL A 1 89 ? 6.180 -9.959 -15.550 1.00 95.56 89 VAL A CA 1
ATOM 668 C C . VAL A 1 89 ? 5.255 -10.300 -16.709 1.00 95.56 89 VAL A C 1
ATOM 670 O O . VAL A 1 89 ? 4.828 -9.430 -17.474 1.00 95.56 89 VAL A O 1
ATOM 673 N N . ALA A 1 90 ? 4.910 -11.579 -16.831 1.00 95.81 90 ALA A N 1
ATOM 674 C CA . ALA A 1 90 ? 3.906 -12.022 -17.786 1.00 95.81 90 ALA A CA 1
ATOM 675 C C . ALA A 1 90 ? 2.506 -11.572 -17.342 1.00 95.81 90 ALA A C 1
ATOM 677 O O . ALA A 1 90 ? 2.144 -11.671 -16.167 1.00 95.81 90 ALA A O 1
ATOM 678 N N . VAL A 1 91 ? 1.693 -11.121 -18.296 1.00 96.62 91 VAL A N 1
ATOM 679 C CA . VAL A 1 91 ? 0.293 -10.743 -18.066 1.00 96.62 91 VAL A CA 1
ATOM 680 C C . VAL A 1 91 ? -0.618 -11.347 -19.123 1.00 96.62 91 VAL A C 1
ATOM 682 O O . VAL A 1 91 ? -0.185 -11.799 -20.178 1.00 96.62 91 VAL A O 1
ATOM 685 N N . THR A 1 92 ? -1.912 -11.357 -18.832 1.00 97.12 92 THR A N 1
ATOM 686 C CA . THR A 1 92 ? -2.953 -11.758 -19.772 1.00 97.12 92 THR A CA 1
ATOM 687 C C . THR A 1 92 ? -3.729 -10.518 -20.185 1.00 97.12 92 THR A C 1
ATOM 689 O O . THR A 1 92 ? -4.249 -9.802 -19.327 1.00 97.12 92 THR A O 1
ATOM 692 N N . GLY A 1 93 ? -3.845 -10.276 -21.490 1.00 97.50 93 GLY A N 1
ATOM 693 C CA . GLY A 1 93 ? -4.654 -9.180 -22.010 1.00 97.50 93 GLY A CA 1
ATOM 694 C C . GLY A 1 93 ? -6.094 -9.200 -21.487 1.00 97.50 93 GLY A C 1
ATOM 695 O O . GLY A 1 93 ? -6.651 -10.257 -21.178 1.00 97.50 93 GLY A O 1
ATOM 696 N N . ASN A 1 94 ? -6.681 -8.013 -21.331 1.00 97.69 94 ASN A N 1
ATOM 697 C CA . ASN A 1 94 ? -7.986 -7.767 -20.701 1.00 97.69 94 ASN A CA 1
ATOM 698 C C . ASN A 1 94 ? -8.109 -8.213 -19.230 1.00 97.69 94 ASN A C 1
ATOM 700 O O . ASN A 1 94 ? -9.198 -8.138 -18.666 1.00 97.69 94 ASN A O 1
ATOM 704 N N . SER A 1 95 ? -7.035 -8.680 -18.584 1.00 97.38 95 SER A N 1
ATOM 705 C CA . SER A 1 95 ? -7.063 -8.960 -17.146 1.00 97.38 95 SER A CA 1
ATOM 706 C C . SER A 1 95 ? -6.783 -7.698 -16.338 1.00 97.38 95 SER A C 1
ATOM 708 O O . SER A 1 95 ? -5.908 -6.903 -16.688 1.00 97.38 95 SER A O 1
ATOM 710 N N . THR A 1 96 ? -7.506 -7.547 -15.232 1.00 97.12 96 THR A N 1
ATOM 711 C CA . THR A 1 96 ? -7.270 -6.497 -14.239 1.00 97.12 96 THR A CA 1
ATOM 712 C C . THR A 1 96 ? -6.283 -6.968 -13.178 1.00 97.12 96 THR A C 1
ATOM 714 O O . THR A 1 96 ? -6.315 -8.118 -12.727 1.00 97.12 96 THR A O 1
ATOM 717 N N . TYR A 1 97 ? -5.398 -6.057 -12.802 1.00 96.69 97 TYR A N 1
ATOM 718 C CA . TYR A 1 97 ? -4.353 -6.235 -11.816 1.00 96.69 97 TYR A CA 1
ATOM 719 C C . TYR A 1 97 ? -4.448 -5.131 -10.769 1.00 96.69 97 TYR A C 1
ATOM 721 O O . TYR A 1 97 ? -4.751 -3.984 -11.089 1.00 96.69 97 TYR A O 1
ATOM 729 N N . GLU A 1 98 ? -4.157 -5.486 -9.525 1.00 95.56 98 GLU A N 1
ATOM 730 C CA . GLU A 1 98 ? -3.893 -4.543 -8.449 1.00 95.56 98 GLU A CA 1
ATOM 731 C C . GLU A 1 98 ? -2.384 -4.374 -8.321 1.00 95.56 98 GLU A C 1
ATOM 733 O O . GLU A 1 98 ? -1.656 -5.360 -8.174 1.00 95.56 98 GLU A O 1
ATOM 738 N N . ILE A 1 99 ? -1.940 -3.122 -8.370 1.00 96.50 99 ILE A N 1
ATOM 739 C CA . ILE A 1 99 ? -0.569 -2.730 -8.079 1.00 96.50 99 ILE A CA 1
ATOM 740 C C . ILE A 1 99 ? -0.544 -1.888 -6.811 1.00 96.50 99 ILE A C 1
ATOM 742 O O . ILE A 1 99 ? -1.332 -0.953 -6.680 1.00 96.50 99 ILE A O 1
ATOM 746 N N . LYS A 1 100 ? 0.364 -2.200 -5.888 1.00 96.56 100 LYS A N 1
ATOM 747 C CA . LYS A 1 100 ? 0.588 -1.422 -4.665 1.00 96.56 100 LYS A CA 1
ATOM 748 C C . LYS A 1 100 ? 2.059 -1.359 -4.320 1.00 96.56 100 LYS A C 1
ATOM 750 O O . LYS A 1 100 ? 2.832 -2.233 -4.697 1.00 96.56 100 LYS A O 1
ATOM 755 N N . GLY A 1 101 ? 2.416 -0.368 -3.523 1.00 97.25 101 GLY A N 1
ATOM 756 C CA . GLY A 1 101 ? 3.683 -0.339 -2.820 1.00 97.25 101 GLY A CA 1
ATOM 757 C C . GLY A 1 101 ? 3.654 0.687 -1.705 1.00 97.25 101 GLY A C 1
ATOM 758 O O . GLY A 1 101 ? 2.872 1.643 -1.733 1.00 97.25 101 GLY A O 1
ATOM 759 N N . ARG A 1 102 ? 4.501 0.470 -0.706 1.00 98.00 102 ARG A N 1
ATOM 760 C CA . ARG A 1 102 ? 4.684 1.396 0.403 1.00 98.00 102 ARG A CA 1
ATOM 761 C C . ARG A 1 102 ? 5.890 2.260 0.093 1.00 98.00 102 ARG A C 1
ATOM 763 O O . ARG A 1 102 ? 6.952 1.742 -0.235 1.00 98.00 102 ARG A O 1
ATOM 770 N N . VAL A 1 103 ? 5.713 3.572 0.181 1.00 98.25 103 VAL A N 1
ATOM 771 C CA . VAL A 1 103 ? 6.745 4.558 -0.139 1.00 98.25 103 VAL A CA 1
ATOM 772 C C . VAL A 1 103 ? 6.957 5.476 1.050 1.00 98.25 103 VAL A C 1
ATOM 774 O O . VAL A 1 103 ? 5.992 5.989 1.610 1.00 98.25 103 VAL A O 1
ATOM 777 N N . ASN A 1 104 ? 8.215 5.717 1.404 1.00 97.75 104 ASN A N 1
ATOM 778 C CA . ASN A 1 104 ? 8.619 6.788 2.306 1.00 97.75 104 ASN A CA 1
ATOM 779 C C . ASN A 1 104 ? 9.622 7.692 1.593 1.00 97.75 104 ASN A C 1
ATOM 781 O O . ASN A 1 104 ? 10.764 7.303 1.349 1.00 97.75 104 ASN A O 1
ATOM 785 N N . ILE A 1 105 ? 9.188 8.897 1.233 1.00 97.19 105 ILE A N 1
ATOM 786 C CA . ILE A 1 105 ? 10.041 9.881 0.569 1.00 97.19 105 ILE A CA 1
ATOM 787 C C . ILE A 1 105 ? 10.851 10.619 1.635 1.00 97.19 105 ILE A C 1
ATOM 789 O O . ILE A 1 105 ? 10.302 11.384 2.425 1.00 97.19 105 ILE A O 1
ATOM 793 N N . THR A 1 106 ? 12.165 10.406 1.655 1.00 96.50 106 THR A N 1
ATOM 794 C CA . THR A 1 106 ? 13.068 10.977 2.667 1.00 96.50 106 THR A CA 1
ATOM 795 C C . THR A 1 106 ? 13.630 12.338 2.264 1.00 96.50 106 THR A C 1
ATOM 797 O O . THR A 1 106 ? 14.059 13.104 3.120 1.00 96.50 106 THR A O 1
ATOM 800 N N . ALA A 1 107 ? 13.653 12.645 0.966 1.00 95.19 107 ALA A N 1
ATOM 801 C CA . ALA A 1 107 ? 14.027 13.958 0.455 1.00 95.19 107 ALA A CA 1
ATOM 802 C C . ALA A 1 107 ? 13.374 14.181 -0.908 1.00 95.19 107 ALA A C 1
ATOM 804 O O . ALA A 1 107 ? 13.591 13.393 -1.822 1.00 95.19 107 ALA A O 1
ATOM 805 N N . LEU A 1 108 ? 12.587 15.243 -1.063 1.00 93.88 108 LEU A N 1
ATOM 806 C CA . LEU A 1 108 ? 12.040 15.640 -2.357 1.00 93.88 108 LEU A CA 1
ATOM 807 C C . LEU A 1 108 ? 11.590 17.096 -2.286 1.00 93.88 108 LEU A C 1
ATOM 809 O O . LEU A 1 108 ? 10.697 17.431 -1.515 1.00 93.88 108 LEU A O 1
ATOM 813 N N . SER A 1 109 ? 12.232 17.970 -3.056 1.00 90.94 109 SER A N 1
ATOM 814 C CA . SER A 1 109 ? 11.866 19.391 -3.127 1.00 90.94 109 SER A CA 1
ATOM 815 C C . SER A 1 109 ? 10.929 19.707 -4.293 1.00 90.94 109 SER A C 1
ATOM 817 O O . SER A 1 109 ? 10.219 20.710 -4.261 1.00 90.94 109 SER A O 1
ATOM 819 N N . SER A 1 110 ? 10.912 18.857 -5.318 1.00 89.94 110 SER A N 1
ATOM 820 C CA . SER A 1 110 ? 10.013 18.925 -6.466 1.00 89.94 110 SER A CA 1
ATOM 821 C C . SER A 1 110 ? 9.794 17.524 -7.031 1.00 89.94 110 SER A C 1
ATOM 823 O O . SER A 1 110 ? 10.658 16.665 -6.907 1.00 89.94 110 SER A O 1
ATOM 825 N N . GLY A 1 111 ? 8.654 17.293 -7.679 1.00 92.75 111 GLY A N 1
ATOM 826 C CA . GLY A 1 111 ? 8.370 16.013 -8.326 1.00 92.75 111 GLY A CA 1
ATOM 827 C C . GLY A 1 111 ? 7.584 15.036 -7.457 1.00 92.75 111 GLY A C 1
ATOM 828 O O . GLY A 1 111 ? 6.862 15.439 -6.543 1.00 92.75 111 GLY A O 1
ATOM 829 N N . LYS A 1 112 ? 7.678 13.748 -7.791 1.00 95.12 112 LYS A N 1
ATOM 830 C CA . LYS A 1 112 ? 6.861 12.679 -7.206 1.00 95.12 112 LYS A CA 1
ATOM 831 C C . LYS A 1 112 ? 7.497 11.303 -7.364 1.00 95.12 112 LYS A C 1
ATOM 833 O O . LYS A 1 112 ? 8.248 11.052 -8.304 1.00 95.12 112 LYS A O 1
ATOM 838 N N . VAL A 1 113 ? 7.123 10.398 -6.465 1.00 97.19 113 VAL A N 1
ATOM 839 C CA . VAL A 1 113 ? 7.344 8.957 -6.617 1.00 97.19 113 VAL A CA 1
ATOM 840 C C . VAL A 1 113 ? 6.068 8.321 -7.155 1.00 97.19 113 VAL A C 1
ATOM 842 O O . VAL A 1 113 ? 4.972 8.660 -6.709 1.00 97.19 113 VAL A O 1
ATOM 845 N N . GLN A 1 114 ? 6.200 7.409 -8.115 1.00 96.81 114 GLN A N 1
ATOM 846 C CA . GLN A 1 114 ? 5.088 6.798 -8.833 1.00 96.81 114 GLN A CA 1
ATOM 847 C C . GLN A 1 114 ? 5.259 5.285 -8.977 1.00 96.81 114 GLN A C 1
ATOM 849 O O . GLN A 1 114 ? 6.370 4.766 -9.090 1.00 96.81 114 GLN A O 1
ATOM 854 N N . LEU A 1 115 ? 4.126 4.595 -9.063 1.00 97.56 115 LEU A N 1
ATOM 855 C CA . LEU A 1 115 ? 4.032 3.255 -9.626 1.00 97.56 115 LEU A CA 1
ATOM 856 C C . LEU A 1 115 ? 3.548 3.365 -11.067 1.00 97.56 115 LEU A C 1
ATOM 858 O O . LEU A 1 115 ? 2.438 3.844 -11.325 1.00 97.56 115 LEU A O 1
ATOM 862 N N . VAL A 1 116 ? 4.388 2.926 -12.001 1.00 97.19 116 VAL A N 1
ATOM 863 C CA . VAL A 1 116 ? 4.102 2.987 -13.440 1.00 97.19 116 VAL A CA 1
ATOM 864 C C . 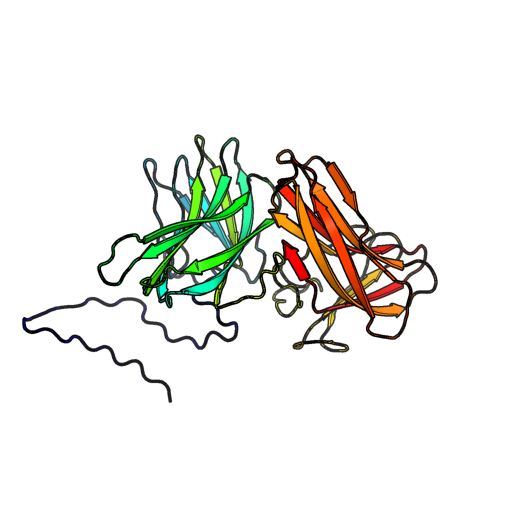VAL A 1 116 ? 4.078 1.580 -14.018 1.00 97.19 116 VAL A C 1
ATOM 866 O O . VAL A 1 116 ? 4.947 0.763 -13.723 1.00 97.19 116 VAL A O 1
ATOM 869 N N . VAL A 1 117 ? 3.080 1.295 -14.848 1.00 98.12 117 VAL A N 1
ATOM 870 C CA . VAL A 1 117 ? 2.921 0.013 -15.532 1.00 98.12 117 VAL A CA 1
ATOM 871 C C . VAL A 1 117 ? 2.978 0.242 -17.033 1.00 98.12 117 VAL A C 1
ATOM 873 O O . VAL A 1 117 ? 2.135 0.935 -17.605 1.00 98.12 117 VAL A O 1
ATOM 876 N N . LEU A 1 118 ? 3.978 -0.358 -17.673 1.00 98.31 118 LEU A N 1
ATOM 877 C CA . LEU A 1 118 ? 4.139 -0.343 -19.122 1.00 98.31 118 LEU A CA 1
ATOM 878 C C . LEU A 1 118 ? 3.720 -1.700 -19.689 1.00 98.31 118 LEU A C 1
ATOM 880 O O . LEU A 1 118 ? 4.311 -2.719 -19.342 1.00 98.31 118 LEU A O 1
ATOM 884 N N . TYR A 1 119 ? 2.719 -1.729 -20.562 1.00 98.62 119 TYR A N 1
ATOM 885 C CA . TYR A 1 119 ? 2.221 -2.957 -21.186 1.00 98.62 119 TYR A CA 1
ATOM 886 C C . TYR A 1 119 ? 2.781 -3.140 -22.585 1.00 98.62 119 TYR A C 1
ATOM 888 O O . TYR A 1 119 ? 2.757 -2.201 -23.379 1.00 98.62 119 TYR A O 1
ATOM 896 N N . TYR A 1 120 ? 3.190 -4.361 -22.914 1.00 98.62 120 TYR A N 1
ATOM 897 C CA . TYR A 1 120 ? 3.792 -4.696 -24.200 1.00 98.62 120 TYR A CA 1
ATOM 898 C C . TYR A 1 120 ? 3.099 -5.897 -24.849 1.00 98.62 120 TYR A C 1
ATOM 900 O O . TYR A 1 120 ? 2.616 -6.803 -24.158 1.00 98.62 120 TYR A O 1
ATOM 908 N N . ASP A 1 121 ? 3.046 -5.900 -26.182 1.00 98.12 121 ASP A N 1
ATOM 909 C CA . ASP A 1 121 ? 2.641 -7.075 -26.958 1.00 98.12 121 ASP A CA 1
ATOM 910 C C . ASP A 1 121 ? 3.792 -8.080 -27.131 1.00 98.12 121 ASP A C 1
ATOM 912 O O . ASP A 1 121 ? 4.923 -7.856 -26.697 1.00 98.12 121 ASP A O 1
ATOM 916 N N . ALA A 1 122 ? 3.499 -9.213 -27.776 1.00 95.62 122 ALA A N 1
ATOM 917 C CA . ALA A 1 122 ? 4.468 -10.282 -28.019 1.00 95.62 122 ALA A CA 1
ATOM 918 C C . ALA A 1 122 ? 5.626 -9.888 -28.953 1.00 95.62 122 ALA A C 1
ATOM 920 O O . ALA A 1 122 ? 6.634 -10.587 -28.986 1.00 95.62 122 ALA A O 1
ATOM 921 N N . ALA A 1 123 ? 5.504 -8.783 -29.696 1.00 95.88 123 ALA A N 1
ATOM 922 C CA . ALA A 1 123 ? 6.584 -8.235 -30.512 1.00 95.88 123 ALA A CA 1
ATOM 923 C C . ALA A 1 123 ? 7.462 -7.239 -29.727 1.00 95.88 123 ALA A C 1
ATOM 925 O O . ALA A 1 123 ? 8.376 -6.647 -30.299 1.00 95.88 123 ALA A O 1
ATOM 926 N N . GLY A 1 124 ? 7.184 -7.025 -28.434 1.00 94.00 124 GLY A N 1
ATOM 927 C CA . GLY A 1 124 ? 7.886 -6.056 -27.596 1.00 94.00 124 GLY A CA 1
ATOM 928 C C . GLY A 1 124 ? 7.472 -4.607 -27.859 1.00 94.00 124 GLY A C 1
ATOM 929 O O . GLY A 1 124 ? 8.160 -3.683 -27.422 1.00 94.00 124 GLY A O 1
ATOM 930 N N . LYS A 1 125 ? 6.358 -4.365 -28.562 1.00 97.81 125 LYS A N 1
ATOM 931 C CA . LYS A 1 125 ? 5.847 -3.010 -28.787 1.00 97.81 125 LYS A CA 1
ATOM 932 C C . LYS A 1 125 ? 5.084 -2.535 -27.555 1.00 97.81 125 LYS A C 1
ATOM 934 O O . LYS A 1 125 ? 4.189 -3.224 -27.069 1.00 97.81 125 LYS A O 1
ATOM 939 N N . LEU A 1 126 ? 5.395 -1.322 -27.095 1.00 98.38 126 LEU A N 1
ATOM 940 C CA . LEU A 1 126 ? 4.644 -0.653 -26.035 1.00 98.38 126 LEU A CA 1
ATOM 941 C C . LEU A 1 126 ? 3.204 -0.383 -26.501 1.00 98.38 126 LEU A C 1
ATOM 943 O O . LEU A 1 126 ? 2.973 0.287 -27.508 1.00 98.38 126 LEU A O 1
ATOM 947 N N . LEU A 1 127 ? 2.243 -0.904 -25.749 1.00 98.38 127 LEU A N 1
ATOM 948 C CA . LEU A 1 127 ? 0.809 -0.747 -25.974 1.00 98.38 127 LEU A CA 1
ATOM 949 C C . LEU A 1 127 ? 0.219 0.368 -25.120 1.00 98.38 127 LEU A C 1
ATOM 951 O O . LEU A 1 127 ? -0.661 1.095 -25.578 1.00 98.38 127 LEU A O 1
ATOM 955 N N . ARG A 1 128 ? 0.669 0.474 -23.865 1.00 98.12 128 ARG A N 1
ATOM 956 C CA . ARG A 1 128 ? 0.179 1.475 -22.919 1.00 98.12 128 ARG A CA 1
ATOM 957 C C . ARG A 1 128 ? 1.209 1.769 -21.842 1.00 98.12 128 ARG A C 1
ATOM 959 O O . ARG A 1 128 ? 1.916 0.868 -21.405 1.00 98.12 128 ARG A O 1
ATOM 966 N N . ASP A 1 129 ? 1.224 3.020 -21.407 1.00 95.69 129 ASP A N 1
ATOM 967 C CA . ASP A 1 129 ? 1.973 3.518 -20.261 1.00 95.69 129 ASP A CA 1
ATOM 968 C C . ASP A 1 129 ? 0.978 4.137 -19.269 1.00 95.69 129 ASP A C 1
ATOM 970 O O . ASP A 1 129 ? 0.240 5.061 -19.619 1.00 95.69 129 ASP A O 1
ATOM 974 N N . GLU A 1 130 ? 0.913 3.594 -18.056 1.00 95.00 130 GLU A N 1
ATOM 975 C CA . GLU A 1 130 ? -0.113 3.922 -17.074 1.00 95.00 130 GLU A CA 1
ATOM 976 C C . GLU A 1 130 ? 0.482 4.230 -15.701 1.00 95.00 130 GLU A C 1
ATOM 978 O O . GLU A 1 130 ? 1.227 3.435 -15.131 1.00 95.00 130 GLU A O 1
ATOM 983 N N . ARG A 1 131 ? 0.103 5.381 -15.136 1.00 94.31 131 ARG A N 1
ATOM 984 C CA . ARG A 1 131 ? 0.470 5.782 -13.772 1.00 94.31 131 ARG A CA 1
ATOM 985 C C . ARG A 1 131 ? -0.628 5.272 -12.851 1.00 94.31 131 ARG A C 1
ATOM 987 O O . ARG A 1 131 ? -1.741 5.786 -12.888 1.00 94.31 131 ARG A O 1
ATOM 994 N N . SER A 1 132 ? -0.323 4.244 -12.068 1.00 91.94 132 SER A N 1
ATOM 995 C CA . SER A 1 132 ? -1.312 3.569 -11.216 1.00 91.94 132 SER A CA 1
ATOM 996 C C . SER A 1 132 ? -1.371 4.131 -9.794 1.00 91.94 132 SER A C 1
ATOM 998 O O . SER A 1 132 ? -2.279 3.800 -9.044 1.00 91.94 132 SER A O 1
ATOM 1000 N N . GLY A 1 133 ? -0.420 4.983 -9.411 1.00 92.56 133 GLY A N 1
ATOM 1001 C CA . GLY A 1 133 ? -0.423 5.700 -8.140 1.00 92.56 133 GLY A CA 1
ATOM 1002 C C . GLY A 1 133 ? 0.804 6.592 -8.010 1.00 92.56 133 GLY A C 1
ATOM 1003 O O . GLY A 1 133 ? 1.853 6.282 -8.574 1.00 92.56 133 GLY A O 1
ATOM 1004 N N . GLU A 1 134 ? 0.677 7.696 -7.279 1.00 95.62 134 GLU A N 1
ATOM 1005 C CA . GLU A 1 134 ? 1.772 8.637 -7.051 1.00 95.62 134 GLU A CA 1
ATOM 1006 C C . GLU A 1 134 ? 1.651 9.350 -5.708 1.00 95.62 134 GLU A C 1
ATOM 1008 O O . GLU A 1 134 ? 0.561 9.472 -5.153 1.00 95.62 134 GLU A O 1
ATOM 1013 N N . THR A 1 135 ? 2.779 9.821 -5.184 1.00 95.31 135 THR A N 1
ATOM 1014 C CA . THR A 1 135 ? 2.823 10.690 -4.008 1.00 95.31 135 THR A CA 1
ATOM 1015 C C . THR A 1 135 ? 4.035 11.613 -4.070 1.00 95.31 135 THR A C 1
ATOM 1017 O O . THR A 1 135 ? 5.086 11.260 -4.608 1.00 95.31 135 THR A O 1
ATOM 1020 N N . SER A 1 136 ? 3.885 12.805 -3.506 1.00 94.00 136 SER A N 1
ATOM 1021 C CA . SER A 1 136 ? 4.975 13.745 -3.226 1.00 94.00 136 SER A CA 1
ATOM 1022 C C . SER A 1 136 ? 5.145 13.979 -1.721 1.00 94.00 136 SER A C 1
ATOM 1024 O O . SER A 1 136 ? 5.904 14.855 -1.316 1.00 94.00 136 SER A O 1
ATOM 1026 N N . LEU A 1 137 ? 4.413 13.231 -0.885 1.00 91.44 137 LEU A N 1
ATOM 1027 C CA . LEU A 1 137 ? 4.428 13.408 0.560 1.00 91.44 137 LEU A CA 1
ATOM 1028 C C . LEU A 1 137 ? 5.733 12.868 1.152 1.00 91.44 137 LEU A C 1
ATOM 1030 O O . LEU A 1 137 ? 6.083 11.702 0.970 1.00 91.44 137 LEU A O 1
ATOM 1034 N N . THR A 1 138 ? 6.437 13.725 1.883 1.00 93.12 138 THR A N 1
ATOM 1035 C CA . THR A 1 138 ? 7.712 13.391 2.527 1.00 93.12 138 THR A CA 1
ATOM 1036 C C . THR A 1 138 ? 7.537 12.933 3.970 1.00 93.12 138 THR A C 1
ATOM 1038 O O . THR A 1 138 ? 6.613 13.373 4.650 1.00 93.12 138 THR A O 1
ATOM 1041 N N . ASN A 1 139 ? 8.497 12.150 4.466 1.00 89.94 139 ASN A N 1
ATOM 1042 C CA . ASN A 1 139 ? 8.643 11.749 5.870 1.00 89.94 139 ASN A CA 1
ATOM 1043 C C . ASN A 1 139 ? 7.489 10.903 6.425 1.00 89.94 139 ASN A C 1
ATOM 1045 O O . ASN A 1 139 ? 7.232 10.919 7.631 1.00 89.94 139 ASN A O 1
ATOM 1049 N N . ALA A 1 140 ? 6.800 10.158 5.562 1.00 91.12 140 ALA A N 1
ATOM 1050 C CA . ALA A 1 140 ? 5.696 9.306 5.967 1.00 91.12 140 ALA A CA 1
ATOM 1051 C C . ALA A 1 140 ? 5.557 8.091 5.041 1.00 91.12 140 ALA A C 1
ATOM 1053 O O . ALA A 1 140 ? 5.757 8.196 3.829 1.00 91.12 140 ALA A O 1
ATOM 1054 N N . TRP A 1 141 ? 5.219 6.930 5.610 1.00 97.00 141 TRP A N 1
ATOM 1055 C CA . TRP A 1 141 ? 4.946 5.725 4.827 1.00 97.00 141 TRP A CA 1
ATOM 1056 C C . TRP A 1 141 ? 3.544 5.789 4.222 1.00 97.00 141 TRP A C 1
ATOM 1058 O O . TRP A 1 141 ? 2.548 5.529 4.897 1.00 97.00 141 TRP A O 1
ATOM 1068 N N . THR A 1 142 ? 3.491 6.054 2.923 1.00 97.69 142 THR A N 1
ATOM 1069 C CA . THR A 1 142 ? 2.257 6.141 2.143 1.00 97.69 142 THR A CA 1
ATOM 1070 C C . THR A 1 142 ? 2.091 4.894 1.280 1.00 97.69 142 THR A C 1
ATOM 1072 O O . THR A 1 142 ? 3.017 4.501 0.570 1.00 97.69 142 THR A O 1
ATOM 1075 N N . THR A 1 143 ? 0.912 4.274 1.300 1.00 98.19 143 THR A N 1
ATOM 1076 C CA . THR A 1 143 ? 0.546 3.281 0.281 1.00 98.19 143 THR A CA 1
ATOM 1077 C C . THR A 1 143 ? 0.141 4.012 -0.995 1.00 98.19 143 THR A C 1
ATOM 1079 O O . THR A 1 143 ? -0.757 4.853 -0.973 1.00 98.19 143 THR A O 1
ATOM 1082 N N . ILE A 1 144 ? 0.789 3.689 -2.110 1.00 97.56 144 ILE A N 1
ATOM 1083 C CA . ILE A 1 144 ? 0.408 4.160 -3.445 1.00 97.56 144 ILE A CA 1
ATOM 1084 C C . ILE A 1 144 ? 0.015 2.966 -4.312 1.00 97.56 144 ILE A C 1
ATOM 1086 O O . ILE A 1 144 ? 0.514 1.859 -4.103 1.00 97.56 144 ILE A O 1
ATOM 1090 N N . GLY A 1 145 ? -0.864 3.185 -5.288 1.00 95.81 145 GLY A N 1
ATOM 1091 C CA . GLY A 1 145 ? -1.306 2.139 -6.204 1.00 95.81 145 GLY A CA 1
ATOM 1092 C C . GLY A 1 145 ? -2.791 2.208 -6.534 1.00 95.81 145 GLY A C 1
ATOM 1093 O O . GLY A 1 145 ? -3.466 3.196 -6.241 1.00 95.81 145 GLY A O 1
ATOM 1094 N N . GLY A 1 146 ? -3.288 1.136 -7.142 1.00 93.94 146 GLY A N 1
ATOM 1095 C CA . GLY A 1 146 ? -4.658 1.035 -7.621 1.00 93.94 146 GLY A CA 1
ATOM 1096 C C . GLY A 1 146 ? -4.865 -0.155 -8.553 1.00 93.94 146 GLY A C 1
ATOM 1097 O O . GLY A 1 146 ? -4.050 -1.079 -8.613 1.00 93.94 146 GLY A O 1
ATOM 1098 N N . LEU A 1 147 ? -5.977 -0.125 -9.285 1.00 95.06 147 LEU A N 1
ATOM 1099 C CA . LEU A 1 147 ? -6.284 -1.105 -10.322 1.00 95.06 147 LEU A CA 1
ATOM 1100 C C . LEU A 1 147 ? -5.810 -0.616 -11.691 1.00 95.06 147 LEU A C 1
ATOM 1102 O O . LEU A 1 147 ? -5.981 0.551 -12.030 1.00 95.06 147 LEU A O 1
ATOM 1106 N N . THR A 1 148 ? -5.311 -1.544 -12.501 1.00 96.31 148 THR A N 1
ATOM 1107 C CA . THR A 1 148 ? -4.984 -1.344 -13.917 1.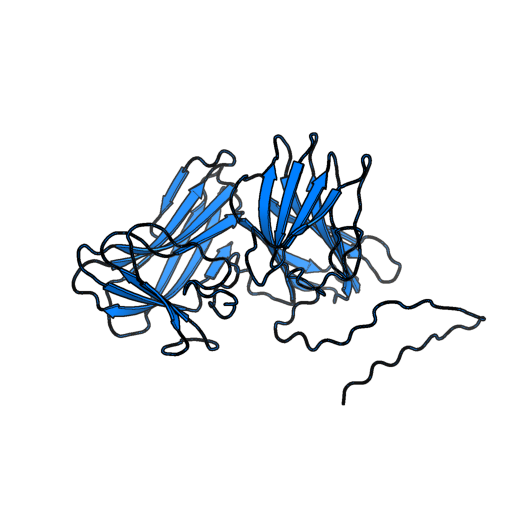00 96.31 148 THR A CA 1
ATOM 1108 C C . THR A 1 148 ? -5.447 -2.551 -14.737 1.00 96.31 148 THR A C 1
ATOM 1110 O O . THR A 1 148 ? -5.435 -3.681 -14.251 1.00 96.31 148 THR A O 1
ATOM 1113 N N . THR A 1 149 ? -5.901 -2.353 -15.980 1.00 97.38 149 THR A N 1
ATOM 1114 C CA . THR A 1 149 ? -6.426 -3.446 -16.829 1.00 97.38 149 THR A CA 1
ATOM 1115 C C . THR A 1 149 ? -5.632 -3.596 -18.109 1.00 97.38 149 THR A C 1
ATOM 1117 O O . THR A 1 149 ? -5.738 -2.745 -18.989 1.00 97.38 149 THR A O 1
ATOM 1120 N N . ALA A 1 150 ? -4.864 -4.675 -18.247 1.00 98.00 150 ALA A N 1
ATOM 1121 C CA . ALA A 1 150 ? -3.971 -4.901 -19.383 1.00 98.00 150 ALA A CA 1
ATOM 1122 C C . ALA A 1 150 ? -4.701 -4.760 -20.741 1.00 98.00 150 ALA A C 1
ATOM 1124 O O . ALA A 1 150 ? -5.804 -5.296 -20.889 1.00 98.00 150 ALA A O 1
ATOM 1125 N N . PRO A 1 151 ? -4.117 -4.081 -21.750 1.00 98.31 151 PRO A N 1
ATOM 1126 C CA . PRO A 1 151 ? -4.665 -4.061 -23.108 1.00 98.31 151 PRO A CA 1
ATOM 1127 C C . PRO A 1 151 ? -4.884 -5.476 -23.661 1.00 98.31 151 PRO A C 1
ATOM 1129 O O . PRO A 1 151 ? -4.168 -6.404 -23.291 1.00 98.31 151 PRO A O 1
ATOM 1132 N N . GLY A 1 152 ? -5.844 -5.659 -24.571 1.00 98.31 152 GLY A N 1
ATOM 1133 C CA . GLY A 1 152 ? -6.276 -6.993 -25.012 1.00 98.31 152 GLY A CA 1
ATOM 1134 C C . GLY A 1 152 ? -5.192 -7.884 -25.630 1.00 98.31 152 GLY A C 1
ATOM 1135 O O . GLY A 1 152 ? -5.268 -9.101 -25.502 1.00 98.31 152 GLY A O 1
ATOM 1136 N N . ASN A 1 153 ? -4.166 -7.300 -26.250 1.00 97.12 153 ASN A N 1
ATOM 1137 C CA . ASN A 1 153 ? -3.027 -8.009 -26.841 1.00 97.12 153 ASN A CA 1
ATOM 1138 C C . ASN A 1 153 ? -1.746 -7.949 -25.984 1.00 97.12 153 ASN A C 1
ATOM 1140 O O . ASN A 1 153 ? -0.675 -8.311 -26.471 1.00 97.12 153 ASN A O 1
ATOM 1144 N N . ALA A 1 154 ? -1.833 -7.477 -24.738 1.00 98.31 154 ALA A N 1
ATOM 1145 C CA . ALA A 1 154 ? -0.686 -7.430 -23.843 1.00 98.31 154 ALA A CA 1
ATOM 1146 C C . ALA A 1 154 ? -0.314 -8.831 -23.342 1.00 98.31 154 ALA A C 1
ATOM 1148 O O . ALA A 1 154 ? -1.180 -9.603 -22.922 1.00 98.31 154 ALA A O 1
ATOM 1149 N N . VAL A 1 155 ? 0.986 -9.123 -23.348 1.00 98.00 155 VAL A N 1
ATOM 1150 C CA . VAL A 1 155 ? 1.558 -10.380 -22.830 1.00 98.00 155 VAL A CA 1
ATOM 1151 C C . VAL A 1 155 ? 2.595 -10.144 -21.734 1.00 98.00 155 VAL A C 1
ATOM 1153 O O . VAL A 1 155 ? 2.910 -11.055 -20.972 1.00 98.00 155 VAL A O 1
ATOM 1156 N N . MET A 1 156 ? 3.104 -8.916 -21.627 1.00 98.12 156 MET A N 1
ATOM 1157 C CA . MET A 1 156 ? 4.096 -8.520 -20.635 1.00 98.12 156 MET A CA 1
ATOM 1158 C C . MET A 1 156 ? 3.731 -7.161 -20.039 1.00 98.12 156 MET A C 1
ATOM 1160 O O . MET A 1 156 ? 3.244 -6.269 -20.741 1.00 98.12 156 MET A O 1
ATOM 1164 N N . ALA A 1 157 ? 3.981 -7.005 -18.744 1.00 98.38 157 ALA A N 1
ATOM 1165 C CA . ALA A 1 157 ? 3.996 -5.722 -18.067 1.00 98.38 157 ALA A CA 1
ATOM 1166 C C . ALA A 1 157 ? 5.390 -5.470 -17.484 1.00 98.38 157 ALA A C 1
ATOM 1168 O O . ALA A 1 157 ? 5.981 -6.363 -16.881 1.00 98.38 157 ALA A O 1
ATOM 1169 N N . ARG A 1 158 ? 5.901 -4.249 -17.637 1.00 98.38 158 ARG A N 1
ATOM 1170 C CA . ARG A 1 158 ? 7.070 -3.753 -16.912 1.00 98.38 158 ARG A CA 1
ATOM 1171 C C . ARG A 1 158 ? 6.587 -2.838 -15.794 1.00 98.38 158 ARG A C 1
ATOM 1173 O O . ARG A 1 158 ? 5.953 -1.815 -16.058 1.00 98.38 158 ARG A O 1
ATOM 1180 N N . ILE A 1 159 ? 6.862 -3.238 -14.560 1.00 98.31 159 ILE A N 1
ATOM 1181 C CA . ILE A 1 159 ? 6.433 -2.554 -13.344 1.00 98.31 159 ILE A CA 1
ATOM 1182 C C . ILE A 1 159 ? 7.572 -1.668 -12.867 1.00 98.31 159 ILE A C 1
ATOM 1184 O O . ILE A 1 159 ? 8.629 -2.181 -12.519 1.00 98.31 159 ILE A O 1
ATOM 1188 N N . HIS A 1 160 ? 7.360 -0.358 -12.858 1.00 97.94 160 HIS A N 1
ATOM 1189 C CA . HIS A 1 160 ? 8.345 0.635 -12.454 1.00 97.94 160 HIS A CA 1
ATOM 1190 C C . HIS A 1 160 ? 8.030 1.208 -11.071 1.00 97.94 160 HIS A C 1
ATOM 1192 O O . HIS A 1 160 ? 6.914 1.670 -10.817 1.00 97.94 160 HIS A O 1
ATOM 1198 N N . LEU A 1 161 ? 9.059 1.250 -10.227 1.00 97.31 161 LEU A N 1
ATOM 1199 C CA . LEU A 1 161 ? 9.145 2.079 -9.028 1.00 97.31 161 LEU A CA 1
ATOM 1200 C C . LEU A 1 161 ? 9.900 3.337 -9.441 1.00 97.31 161 LEU A C 1
ATOM 1202 O O . LEU A 1 161 ? 11.100 3.275 -9.702 1.00 97.31 161 LEU A O 1
ATOM 1206 N N . HIS A 1 162 ? 9.184 4.440 -9.601 1.00 93.69 162 HIS A N 1
ATOM 1207 C CA . HIS A 1 162 ? 9.617 5.546 -10.444 1.00 93.69 162 HIS A CA 1
ATOM 1208 C C . HIS A 1 162 ? 9.775 6.823 -9.619 1.00 93.69 162 HIS A C 1
ATOM 1210 O O . HIS A 1 162 ? 8.842 7.215 -8.928 1.00 93.69 162 HIS A O 1
ATOM 1216 N N . LEU A 1 163 ? 10.913 7.505 -9.721 1.00 95.38 163 LEU A N 1
ATOM 1217 C CA . LEU A 1 163 ? 11.067 8.894 -9.290 1.00 95.38 163 LEU A CA 1
ATOM 1218 C C . LEU A 1 163 ? 11.080 9.797 -10.520 1.00 95.38 163 LEU A C 1
ATOM 1220 O O . LEU A 1 163 ? 11.864 9.590 -11.446 1.00 95.38 163 LEU A O 1
ATOM 1224 N N . GLU A 1 164 ? 10.212 10.802 -10.502 1.00 93.88 164 GLU A N 1
ATOM 1225 C CA . GLU A 1 164 ? 10.181 11.895 -11.465 1.00 93.88 164 GLU A CA 1
ATOM 1226 C C . GLU A 1 164 ? 10.429 13.194 -10.698 1.00 93.88 164 GLU A C 1
ATOM 1228 O O . GLU A 1 164 ? 9.554 13.668 -9.973 1.00 93.88 164 GLU A O 1
ATOM 1233 N N . SER A 1 165 ? 11.632 13.758 -10.819 1.00 92.06 165 SER A N 1
ATOM 1234 C CA . SER A 1 165 ? 12.027 14.969 -10.095 1.00 92.06 165 SER A CA 1
ATOM 1235 C C . SER A 1 165 ? 12.953 15.859 -10.921 1.00 92.06 165 SER A C 1
ATOM 1237 O O . SER A 1 165 ? 13.776 15.377 -11.694 1.00 92.06 165 SER A O 1
ATOM 1239 N N . THR A 1 166 ? 12.863 17.177 -10.727 1.00 88.31 166 THR A N 1
ATOM 1240 C CA . THR A 1 166 ? 13.796 18.150 -11.328 1.00 88.31 166 THR A CA 1
ATOM 1241 C C . THR A 1 166 ? 14.998 18.466 -10.434 1.00 88.31 166 THR A C 1
ATOM 1243 O O . THR A 1 166 ? 15.942 19.115 -10.880 1.00 88.31 166 THR A O 1
ATOM 1246 N N . ALA A 1 167 ? 14.988 17.989 -9.189 1.00 90.62 167 ALA A N 1
ATOM 1247 C CA . ALA A 1 167 ? 16.066 18.114 -8.212 1.00 90.62 167 ALA A CA 1
ATOM 1248 C C . ALA A 1 167 ? 16.459 16.729 -7.659 1.00 90.62 167 ALA A C 1
ATOM 1250 O O . ALA A 1 167 ? 15.731 15.756 -7.873 1.00 90.62 167 ALA A O 1
ATOM 1251 N N . PRO A 1 168 ? 17.590 16.591 -6.945 1.00 91.69 168 PRO A N 1
ATOM 1252 C CA . 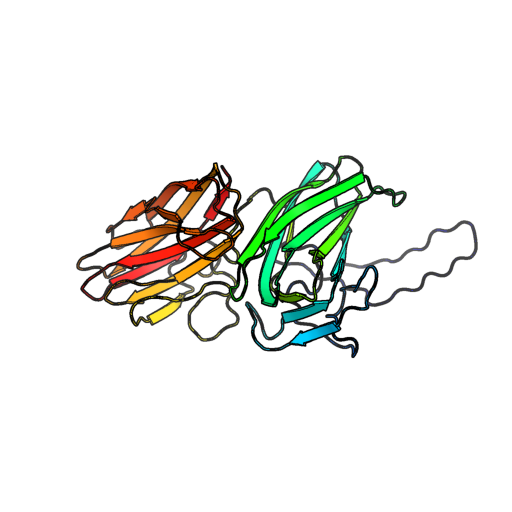PRO A 1 168 ? 17.879 15.358 -6.223 1.00 91.69 168 PRO A CA 1
ATOM 1253 C C . PRO A 1 168 ? 16.733 14.992 -5.272 1.00 91.69 168 PRO A C 1
ATOM 1255 O O . PRO A 1 168 ? 16.287 15.819 -4.475 1.00 91.69 168 PRO A O 1
ATOM 1258 N N . GLY A 1 169 ? 16.265 13.754 -5.373 1.00 94.88 169 GLY A N 1
ATOM 1259 C CA . GLY A 1 169 ? 15.247 13.171 -4.515 1.00 94.88 169 GLY A CA 1
ATOM 1260 C C . GLY A 1 169 ? 15.670 11.787 -4.038 1.00 94.88 169 GLY A C 1
ATOM 1261 O O . GLY A 1 169 ? 16.431 11.091 -4.708 1.00 94.88 169 GLY A O 1
ATOM 1262 N N . ALA A 1 170 ? 15.179 11.395 -2.869 1.00 96.31 170 ALA A N 1
ATOM 1263 C CA . ALA A 1 170 ? 15.429 10.104 -2.262 1.00 96.31 170 ALA A CA 1
ATOM 1264 C C . ALA A 1 170 ? 14.147 9.544 -1.648 1.00 96.31 170 ALA A C 1
ATOM 1266 O O . ALA A 1 170 ? 13.407 10.252 -0.957 1.00 96.31 170 ALA A O 1
ATOM 1267 N N . PHE A 1 171 ? 13.907 8.259 -1.878 1.00 97.88 171 PHE A N 1
ATOM 1268 C CA . PHE A 1 171 ? 12.779 7.534 -1.317 1.00 97.88 171 PHE A CA 1
ATOM 1269 C C . PHE A 1 171 ? 13.164 6.101 -0.969 1.00 97.88 171 PHE A C 1
ATOM 1271 O O . PHE A 1 171 ? 14.153 5.556 -1.458 1.00 97.88 171 PHE A O 1
ATOM 1278 N N . ILE A 1 172 ? 12.366 5.509 -0.094 1.00 98.44 172 ILE A N 1
ATOM 1279 C CA . ILE A 1 172 ? 12.445 4.113 0.308 1.00 98.44 172 ILE A CA 1
ATOM 1280 C C . ILE A 1 172 ? 11.154 3.448 -0.150 1.00 98.44 172 ILE A C 1
ATOM 1282 O O . ILE A 1 172 ? 10.070 4.008 0.034 1.00 98.44 172 ILE A O 1
ATOM 1286 N N . MET A 1 173 ? 11.277 2.272 -0.748 1.00 97.88 173 MET A N 1
ATOM 1287 C CA . MET A 1 173 ? 10.166 1.440 -1.169 1.00 97.88 173 MET A CA 1
ATOM 1288 C C . MET A 1 173 ? 10.210 0.101 -0.448 1.00 97.88 173 MET A C 1
ATOM 1290 O O . MET A 1 173 ? 11.280 -0.474 -0.250 1.00 97.88 173 MET A O 1
ATOM 1294 N N . ASP A 1 174 ? 9.035 -0.384 -0.074 1.00 98.12 174 ASP A N 1
ATOM 1295 C CA . ASP A 1 174 ? 8.847 -1.690 0.541 1.00 98.12 174 ASP A CA 1
ATOM 1296 C C . ASP A 1 174 ? 7.465 -2.254 0.166 1.00 98.12 174 ASP A C 1
ATOM 1298 O O . ASP A 1 174 ? 6.586 -1.520 -0.305 1.00 98.12 174 ASP A O 1
ATOM 1302 N N . ALA A 1 175 ? 7.281 -3.554 0.378 1.00 95.75 175 ALA A N 1
ATOM 1303 C CA . ALA A 1 175 ? 6.017 -4.264 0.279 1.00 95.75 175 ALA A CA 1
ATOM 1304 C C . ALA A 1 175 ? 5.261 -3.981 -1.031 1.00 95.75 175 ALA A C 1
ATOM 1306 O O . ALA A 1 175 ? 4.087 -3.588 -1.042 1.00 95.75 175 ALA A O 1
ATOM 1307 N N . VAL A 1 176 ? 5.964 -4.136 -2.154 1.00 96.94 176 VAL A N 1
ATOM 1308 C CA . VAL A 1 176 ? 5.384 -3.961 -3.485 1.00 96.94 176 VAL A CA 1
ATOM 1309 C C . VAL A 1 176 ? 4.511 -5.169 -3.813 1.00 96.94 176 VAL A C 1
ATOM 1311 O O . VAL A 1 176 ? 4.782 -6.296 -3.411 1.00 96.94 176 VAL A O 1
ATOM 1314 N N . SER A 1 177 ? 3.436 -4.968 -4.561 1.00 95.38 177 SER A N 1
ATOM 1315 C CA . SER A 1 177 ? 2.678 -6.079 -5.122 1.00 95.38 177 SER A CA 1
ATOM 1316 C C . SER A 1 177 ? 2.122 -5.753 -6.491 1.00 95.38 177 SER A C 1
ATOM 1318 O O . SER A 1 177 ? 1.749 -4.615 -6.768 1.00 95.38 177 SER A O 1
ATOM 1320 N N . PHE A 1 178 ? 2.074 -6.773 -7.341 1.00 96.56 178 PHE A N 1
ATOM 1321 C CA . PHE A 1 178 ? 1.369 -6.761 -8.610 1.00 96.56 178 PHE A CA 1
ATOM 1322 C C . PHE A 1 178 ? 0.649 -8.096 -8.769 1.00 96.56 178 PHE A C 1
ATOM 1324 O O . PHE A 1 178 ? 1.262 -9.113 -9.092 1.00 96.56 178 PHE A O 1
ATOM 1331 N N . LYS A 1 179 ? -0.656 -8.117 -8.499 1.00 94.38 179 LYS A N 1
ATOM 1332 C CA . LYS A 1 179 ? -1.458 -9.348 -8.475 1.00 94.38 179 LYS A CA 1
ATOM 1333 C C . LYS A 1 179 ? -2.682 -9.215 -9.360 1.00 94.38 179 LYS A C 1
ATOM 1335 O O . LYS A 1 179 ? -3.281 -8.148 -9.451 1.00 94.38 179 LYS A O 1
ATOM 1340 N N . LYS A 1 180 ? -3.100 -10.311 -9.992 1.00 93.50 180 LYS A N 1
ATOM 1341 C CA . LYS A 1 180 ? -4.387 -10.348 -10.697 1.00 93.50 180 LYS A CA 1
ATOM 1342 C C . LYS A 1 180 ? -5.506 -10.230 -9.659 1.00 93.50 180 LYS A C 1
ATOM 1344 O O . LYS A 1 180 ? -5.674 -11.127 -8.839 1.00 93.50 180 LYS A O 1
ATOM 1349 N N . SER A 1 181 ? -6.230 -9.115 -9.660 1.00 92.12 181 SER A N 1
ATOM 1350 C CA . SER A 1 181 ? -7.221 -8.787 -8.632 1.00 92.12 181 SER A CA 1
ATOM 1351 C C . SER A 1 181 ? -8.229 -7.772 -9.163 1.00 92.12 181 SER A C 1
ATOM 1353 O O . SER A 1 181 ? -7.898 -6.935 -10.000 1.00 92.12 181 SER A O 1
ATOM 1355 N N . LEU A 1 182 ? -9.455 -7.857 -8.650 1.00 88.75 182 LEU A N 1
ATOM 1356 C CA . LEU A 1 182 ? -10.525 -6.874 -8.846 1.00 88.75 182 LEU A CA 1
ATOM 1357 C C . LEU A 1 182 ? -10.859 -6.131 -7.543 1.00 88.75 182 LEU A C 1
ATOM 1359 O O . LEU A 1 182 ? -11.826 -5.379 -7.501 1.00 88.75 182 LEU A O 1
ATOM 1363 N N . ASP A 1 183 ? -10.107 -6.382 -6.469 1.00 88.75 183 ASP A N 1
ATOM 1364 C CA . ASP A 1 183 ? -10.462 -5.917 -5.131 1.00 88.75 183 ASP A CA 1
ATOM 1365 C C . ASP A 1 183 ? -10.369 -4.389 -5.004 1.00 88.75 183 ASP A C 1
ATOM 1367 O O . ASP A 1 183 ? -11.333 -3.758 -4.563 1.00 88.75 183 ASP A O 1
ATOM 1371 N N . GLY A 1 184 ? -9.249 -3.797 -5.435 1.00 91.19 184 GLY A N 1
ATOM 1372 C CA . GLY A 1 184 ? -9.079 -2.346 -5.542 1.00 91.19 184 GLY A CA 1
ATOM 1373 C C . GLY A 1 184 ? -9.008 -1.621 -4.202 1.00 91.19 184 GLY A C 1
ATOM 1374 O O . GLY A 1 184 ? -9.195 -0.405 -4.148 1.00 91.19 184 GLY A O 1
ATOM 1375 N N . ASN A 1 185 ? -8.771 -2.348 -3.111 1.00 95.19 185 ASN A N 1
ATOM 1376 C CA . ASN A 1 185 ? -8.502 -1.749 -1.813 1.00 95.19 185 ASN A CA 1
ATOM 1377 C C . ASN A 1 185 ? -7.204 -0.955 -1.883 1.00 95.19 185 ASN A C 1
ATOM 1379 O O . ASN A 1 185 ? -6.267 -1.384 -2.535 1.00 95.19 185 ASN A O 1
ATOM 1383 N N . LEU A 1 186 ? -7.129 0.196 -1.235 1.00 96.62 186 LEU A N 1
ATOM 1384 C CA . LEU A 1 186 ? -5.936 1.042 -1.220 1.00 96.62 186 LEU A CA 1
ATOM 1385 C C . LEU A 1 186 ? -5.073 0.801 0.019 1.00 96.62 186 LEU A C 1
ATOM 1387 O O . LEU A 1 186 ? -3.950 1.291 0.091 1.00 96.62 186 LEU A O 1
ATOM 1391 N N . LEU A 1 187 ? -5.583 0.034 0.983 1.00 97.31 187 LEU A N 1
ATOM 1392 C CA . LEU A 1 187 ? -4.827 -0.377 2.155 1.00 97.31 187 LEU A CA 1
ATOM 1393 C C . LEU A 1 187 ? -3.867 -1.519 1.802 1.00 97.31 187 LEU A C 1
ATOM 1395 O O . LEU A 1 187 ? -4.153 -2.383 0.966 1.00 97.31 187 LEU A O 1
ATOM 1399 N N . TYR A 1 188 ? -2.714 -1.495 2.456 1.00 96.00 188 TYR A N 1
ATOM 1400 C CA . TYR A 1 188 ? -1.778 -2.602 2.552 1.00 96.00 188 TYR A CA 1
ATOM 1401 C C . TYR A 1 188 ? -2.080 -3.404 3.816 1.00 96.00 188 TYR A C 1
ATOM 1403 O O . TYR A 1 188 ? -2.290 -2.806 4.875 1.00 96.00 188 TYR A O 1
ATOM 1411 N N . ASN A 1 189 ? -2.044 -4.736 3.712 1.00 95.75 189 ASN A N 1
ATOM 1412 C CA . ASN A 1 189 ? -2.263 -5.640 4.841 1.00 95.75 189 ASN A CA 1
ATOM 1413 C C . ASN A 1 189 ? -3.569 -5.320 5.588 1.00 95.75 189 ASN A C 1
ATOM 1415 O O . ASN A 1 189 ? -3.633 -5.187 6.812 1.00 95.75 189 ASN A O 1
ATOM 1419 N N . GLU A 1 190 ? -4.617 -5.120 4.801 1.00 95.69 190 GLU A N 1
ATOM 1420 C CA . GLU A 1 190 ? -5.948 -4.705 5.225 1.00 95.69 190 GLU A CA 1
ATOM 1421 C C . GLU A 1 190 ? -6.682 -5.754 6.078 1.00 95.69 190 GLU A C 1
ATOM 1423 O O . GLU A 1 190 ? -7.639 -5.446 6.788 1.00 95.69 190 GLU A O 1
ATOM 1428 N N . ASN A 1 191 ? -6.230 -7.001 5.970 1.00 95.19 191 ASN A N 1
ATOM 1429 C CA . ASN A 1 191 ? -6.729 -8.180 6.662 1.00 95.19 191 ASN A CA 1
ATOM 1430 C C . ASN A 1 191 ? -5.769 -8.641 7.770 1.00 95.19 191 ASN A C 1
ATOM 1432 O O . ASN A 1 191 ? -6.001 -9.669 8.383 1.00 95.19 191 ASN A O 1
ATOM 1436 N N . PHE A 1 192 ? -4.688 -7.895 8.027 1.00 97.38 192 PHE A N 1
ATOM 1437 C CA . PHE A 1 192 ? -3.744 -8.140 9.124 1.00 97.38 192 PHE A CA 1
ATOM 1438 C C . PHE A 1 192 ? -3.008 -9.492 9.082 1.00 97.38 192 PHE A C 1
ATOM 1440 O O . PHE A 1 192 ? -2.443 -9.933 10.087 1.00 97.38 192 PHE A O 1
ATOM 1447 N N . GLU A 1 193 ? -2.958 -10.145 7.922 1.00 96.19 193 GLU A N 1
ATOM 1448 C CA . GLU A 1 193 ? -2.305 -11.447 7.765 1.00 96.19 193 GLU A CA 1
ATOM 1449 C C . GLU A 1 193 ? -0.772 -11.350 7.785 1.00 96.19 193 GLU A C 1
ATOM 1451 O O . GLU A 1 193 ? -0.074 -12.300 8.160 1.00 96.19 193 GLU A O 1
ATOM 1456 N N . ILE A 1 194 ? -0.227 -10.178 7.461 1.00 94.62 194 ILE A N 1
ATOM 1457 C CA . ILE A 1 194 ? 1.211 -9.920 7.449 1.00 94.62 194 ILE A CA 1
ATOM 1458 C C . ILE A 1 194 ? 1.633 -9.327 8.797 1.00 94.62 194 ILE A C 1
ATOM 1460 O O . ILE A 1 194 ? 1.189 -8.258 9.216 1.00 94.62 194 ILE A O 1
ATOM 1464 N N . TYR A 1 195 ? 2.495 -10.051 9.501 1.00 95.44 195 TYR A N 1
ATOM 1465 C CA . TYR A 1 195 ? 3.088 -9.611 10.760 1.00 95.44 195 TYR A CA 1
ATOM 1466 C C . TYR A 1 195 ? 4.451 -10.277 10.908 1.00 95.44 195 TYR A C 1
ATOM 1468 O O . TYR A 1 195 ? 4.523 -11.469 11.238 1.00 95.44 195 TYR A O 1
ATOM 1476 N N . THR A 1 196 ? 5.511 -9.529 10.605 1.00 92.06 196 THR A N 1
ATOM 1477 C CA . THR A 1 196 ? 6.908 -9.955 10.790 1.00 92.06 196 THR A CA 1
ATOM 1478 C C . THR A 1 196 ? 7.521 -9.363 12.058 1.00 92.06 196 THR A C 1
ATOM 1480 O O . THR A 1 196 ? 8.509 -9.887 12.578 1.00 92.06 196 THR A O 1
ATOM 1483 N N . GLY A 1 197 ? 6.925 -8.285 12.574 1.00 85.69 197 GLY A N 1
ATOM 1484 C CA . GLY A 1 197 ? 7.373 -7.592 13.772 1.00 85.69 197 GLY A CA 1
ATOM 1485 C C . GLY A 1 197 ? 7.115 -8.336 15.089 1.00 85.69 197 GLY A C 1
ATOM 1486 O O . GLY A 1 197 ? 6.648 -9.472 15.150 1.00 85.69 197 GLY A O 1
ATOM 1487 N N . LYS A 1 198 ? 7.440 -7.652 16.195 1.00 89.75 198 LYS A N 1
ATOM 1488 C CA . LYS A 1 198 ? 7.188 -8.104 17.583 1.00 89.75 198 LYS A CA 1
ATOM 1489 C C . LYS A 1 198 ? 6.437 -7.070 18.432 1.00 89.75 198 LYS A C 1
ATOM 1491 O O . LYS A 1 198 ? 6.313 -7.236 19.641 1.00 89.75 198 LYS A O 1
ATOM 1496 N N . ASN A 1 199 ? 5.975 -5.982 17.818 1.00 91.75 199 ASN A N 1
ATOM 1497 C CA . ASN A 1 199 ? 5.348 -4.838 18.490 1.00 91.75 199 ASN A CA 1
ATOM 1498 C C . ASN A 1 199 ? 3.820 -4.974 18.641 1.00 91.75 199 ASN A C 1
ATOM 1500 O O . ASN A 1 199 ? 3.183 -4.052 19.142 1.00 91.75 199 ASN A O 1
ATOM 1504 N N . GLY A 1 200 ? 3.243 -6.092 18.188 1.00 96.44 200 GLY A N 1
ATOM 1505 C CA . GLY A 1 200 ? 1.808 -6.352 18.237 1.00 96.44 200 GLY A CA 1
ATOM 1506 C C . GLY A 1 200 ? 0.976 -5.573 17.215 1.00 96.44 200 GLY A C 1
ATOM 1507 O O . GLY A 1 200 ? -0.249 -5.607 17.303 1.00 96.44 200 GLY A O 1
ATOM 1508 N N . ILE A 1 201 ? 1.616 -4.892 16.262 1.00 97.19 201 ILE A N 1
ATOM 1509 C CA . ILE A 1 201 ? 0.972 -4.152 15.175 1.00 97.19 201 ILE A CA 1
ATOM 1510 C C . ILE A 1 201 ? 1.242 -4.893 13.871 1.00 97.19 201 ILE A C 1
ATOM 1512 O O . ILE A 1 201 ? 2.397 -5.186 13.570 1.00 97.19 201 ILE A O 1
ATOM 1516 N N . ALA A 1 202 ? 0.195 -5.183 13.106 1.00 97.69 202 ALA A N 1
ATOM 1517 C CA . ALA A 1 202 ? 0.336 -5.772 11.781 1.00 97.69 202 ALA A CA 1
ATOM 1518 C C . ALA A 1 202 ? 1.161 -4.863 10.849 1.00 97.69 202 ALA A C 1
ATOM 1520 O O . ALA A 1 202 ? 1.075 -3.634 10.922 1.00 97.69 202 ALA A O 1
ATOM 1521 N N . ASP A 1 203 ? 1.948 -5.457 9.956 1.00 97.12 203 ASP A N 1
ATOM 1522 C CA . ASP A 1 203 ? 2.893 -4.714 9.119 1.00 97.12 203 ASP A CA 1
ATOM 1523 C C . ASP A 1 203 ? 2.176 -3.644 8.278 1.00 97.12 203 ASP A C 1
ATOM 1525 O O . ASP A 1 203 ? 1.091 -3.874 7.738 1.00 97.12 203 ASP A O 1
ATOM 1529 N N . GLY A 1 204 ? 2.780 -2.458 8.172 1.00 95.69 204 GLY A N 1
ATOM 1530 C CA . GLY A 1 204 ? 2.216 -1.300 7.464 1.00 95.69 204 GLY A CA 1
ATOM 1531 C C . GLY A 1 204 ? 1.186 -0.469 8.229 1.00 95.69 204 GLY A C 1
ATOM 1532 O O . GLY A 1 204 ? 0.842 0.621 7.766 1.00 95.69 204 GLY A O 1
ATOM 1533 N N . TRP A 1 205 ? 0.749 -0.904 9.409 1.00 98.00 205 TRP A N 1
ATOM 1534 C CA . TRP A 1 205 ? -0.058 -0.085 10.312 1.00 98.00 205 TRP A CA 1
ATOM 1535 C C . TRP A 1 205 ? 0.817 0.656 11.325 1.00 98.00 205 TRP A C 1
ATOM 1537 O O . TRP A 1 205 ? 1.883 0.191 11.724 1.00 98.00 205 TRP A O 1
ATOM 1547 N N . THR A 1 206 ? 0.378 1.843 11.743 1.00 96.62 206 THR A N 1
ATOM 1548 C CA . THR A 1 206 ? 1.089 2.680 12.719 1.00 96.62 206 THR A CA 1
ATOM 1549 C C . THR A 1 206 ? 0.189 2.991 13.902 1.00 96.62 206 THR A C 1
ATOM 1551 O O . THR A 1 206 ? -0.950 3.403 13.719 1.00 96.62 206 THR A O 1
ATOM 1554 N N . ARG A 1 207 ? 0.686 2.810 15.129 1.00 96.44 207 ARG A N 1
ATOM 1555 C CA . ARG A 1 207 ? -0.052 3.181 16.345 1.00 96.44 207 ARG A CA 1
ATOM 1556 C C . ARG A 1 207 ? -0.056 4.693 16.570 1.00 96.44 207 ARG A C 1
ATOM 1558 O O . ARG A 1 207 ? 0.920 5.367 16.244 1.00 96.44 207 ARG A O 1
ATOM 1565 N N . TYR A 1 208 ? -1.090 5.205 17.223 1.00 96.75 208 TYR A N 1
ATOM 1566 C CA . TYR A 1 208 ? -1.150 6.599 17.665 1.00 96.75 208 TYR A CA 1
ATOM 1567 C C . TYR A 1 208 ? -2.061 6.777 18.882 1.00 96.75 208 TYR A C 1
ATOM 1569 O O . TYR A 1 208 ? -2.846 5.892 19.229 1.00 96.75 208 TYR A O 1
ATOM 1577 N N . GLY A 1 209 ? -1.992 7.967 19.478 1.00 96.25 209 GLY A N 1
ATOM 1578 C CA . GLY A 1 209 ? -2.839 8.355 20.599 1.00 96.25 209 GLY A CA 1
ATOM 1579 C C . GLY A 1 209 ? -2.311 7.841 21.935 1.00 96.25 209 GLY A C 1
ATOM 1580 O O . GLY A 1 209 ? -1.099 7.761 22.145 1.00 96.25 209 GLY A O 1
ATOM 1581 N N . ALA A 1 210 ? -3.232 7.560 22.853 1.00 95.38 210 ALA A N 1
ATOM 1582 C CA . ALA A 1 210 ? -2.921 7.128 24.208 1.00 95.38 210 ALA A CA 1
ATOM 1583 C C . ALA A 1 210 ? -2.114 5.818 24.248 1.00 95.38 210 ALA A C 1
ATOM 1585 O O . ALA A 1 210 ? -2.091 5.032 23.300 1.00 95.38 210 ALA A O 1
ATOM 1586 N N . ALA A 1 211 ? -1.453 5.572 25.381 1.00 95.19 211 ALA A N 1
ATOM 1587 C CA . ALA A 1 211 ? -0.796 4.294 25.619 1.00 95.19 211 ALA A CA 1
ATOM 1588 C C . ALA A 1 211 ? -1.831 3.157 25.624 1.00 95.19 211 ALA A C 1
ATOM 1590 O O . ALA A 1 211 ? -2.921 3.286 26.185 1.00 95.19 211 ALA A O 1
ATOM 1591 N N . GLY A 1 212 ? -1.470 2.040 25.004 1.00 94.81 212 GLY A N 1
ATOM 1592 C CA . GLY A 1 212 ? -2.335 0.882 24.860 1.00 94.81 212 GLY A CA 1
ATOM 1593 C C . GLY A 1 212 ? -1.547 -0.377 24.540 1.00 94.81 212 GLY A C 1
ATOM 1594 O O . GLY A 1 212 ? -0.376 -0.314 24.153 1.00 94.81 212 GLY A O 1
ATOM 1595 N N . ASP A 1 213 ? -2.225 -1.507 24.683 1.00 97.00 213 ASP A N 1
ATOM 1596 C CA . ASP A 1 213 ? -1.741 -2.818 24.290 1.00 97.00 213 ASP A CA 1
ATOM 1597 C C . ASP A 1 213 ? -2.268 -3.160 22.898 1.00 97.00 213 ASP A C 1
ATOM 1599 O O . ASP A 1 213 ? -3.462 -3.060 22.612 1.00 97.00 213 ASP A O 1
ATOM 1603 N N . PHE A 1 214 ? -1.368 -3.620 22.039 1.00 97.94 214 PHE A N 1
ATOM 1604 C CA . PHE A 1 214 ? -1.670 -3.994 20.666 1.00 97.94 214 PHE A CA 1
ATOM 1605 C C . PHE A 1 214 ? -1.234 -5.434 20.441 1.00 97.94 214 PHE A C 1
ATOM 1607 O O . PHE A 1 214 ? -0.175 -5.844 20.922 1.00 97.94 214 PHE A O 1
ATOM 1614 N N . LYS A 1 215 ? -2.060 -6.221 19.751 1.00 98.00 215 LYS A N 1
ATOM 1615 C CA . LYS A 1 215 ? -1.751 -7.618 19.428 1.00 98.00 215 LYS A CA 1
ATOM 1616 C C . LYS A 1 215 ? -2.297 -7.970 18.055 1.00 98.00 215 LYS A C 1
ATOM 1618 O O . LYS A 1 215 ? -3.459 -7.707 17.779 1.00 98.00 215 LYS A O 1
ATOM 1623 N N . VAL A 1 216 ? -1.502 -8.666 17.253 1.00 98.12 216 VAL A N 1
ATOM 1624 C CA . VAL A 1 216 ? -2.034 -9.459 16.143 1.00 98.12 216 VAL A CA 1
ATOM 1625 C C . VAL A 1 216 ? -2.449 -10.806 16.725 1.00 98.12 216 VAL A C 1
ATOM 1627 O O . VAL A 1 216 ? -1.614 -11.536 17.264 1.00 98.12 216 VAL A O 1
ATOM 1630 N N . VAL A 1 217 ? -3.744 -11.098 16.703 1.00 98.00 217 VAL A N 1
ATOM 1631 C CA . VAL A 1 217 ? -4.337 -12.293 17.316 1.00 98.00 217 VAL A CA 1
ATOM 1632 C C . VAL A 1 217 ? -4.706 -13.315 16.254 1.00 98.00 217 VAL A C 1
ATOM 1634 O O . VAL A 1 217 ? -4.973 -12.949 15.119 1.00 98.00 217 VAL A O 1
ATOM 1637 N N . THR A 1 218 ? -4.752 -14.593 16.630 1.00 97.50 218 THR A N 1
ATOM 1638 C CA . THR A 1 218 ? -5.231 -15.688 15.764 1.00 97.50 218 THR A CA 1
ATOM 1639 C C . THR A 1 218 ? -6.633 -16.175 16.132 1.00 97.50 218 THR A C 1
ATOM 1641 O O . THR A 1 218 ? -7.189 -17.051 15.476 1.00 97.50 218 THR A O 1
ATOM 1644 N N . THR A 1 219 ? -7.212 -15.634 17.206 1.00 95.00 219 THR A N 1
ATOM 1645 C CA . THR A 1 219 ? -8.595 -15.878 17.613 1.00 95.00 219 THR A CA 1
ATOM 1646 C C . THR A 1 219 ? -9.080 -14.760 18.546 1.00 95.00 219 THR A C 1
ATOM 1648 O O . THR A 1 219 ? -8.324 -14.356 19.435 1.00 95.00 219 THR A O 1
ATOM 1651 N N . PRO A 1 220 ? -10.324 -14.270 18.390 1.00 95.06 220 PRO A N 1
ATOM 1652 C CA . PRO A 1 220 ? -11.220 -14.505 17.253 1.00 95.06 220 PRO A CA 1
ATOM 1653 C C . PRO A 1 220 ? -10.729 -13.808 15.969 1.00 95.06 220 PRO A C 1
ATOM 1655 O O . PRO A 1 220 ? -10.105 -12.753 16.038 1.00 95.06 220 PRO A O 1
ATOM 1658 N N . VAL A 1 221 ? -11.053 -14.384 14.807 1.00 96.56 221 VAL A N 1
ATOM 1659 C CA . VAL A 1 221 ? -10.788 -13.839 13.457 1.00 96.56 221 VAL A CA 1
ATOM 1660 C C . VAL A 1 221 ? -12.044 -14.005 12.594 1.00 96.56 221 VAL A C 1
ATOM 1662 O O . VAL A 1 221 ? -12.818 -14.937 12.835 1.00 96.56 221 VAL A O 1
ATOM 1665 N N . VAL A 1 222 ? -12.289 -13.108 11.636 1.00 94.31 222 VAL A N 1
ATOM 1666 C CA . VAL A 1 222 ? -13.406 -13.234 10.678 1.00 94.31 222 VAL A CA 1
ATOM 1667 C C . VAL A 1 222 ? -12.954 -13.956 9.421 1.00 94.31 222 VAL A C 1
ATOM 1669 O O . VAL A 1 222 ? -13.659 -14.834 8.924 1.00 94.31 222 VAL A O 1
ATOM 1672 N N . SER A 1 223 ? -11.796 -13.571 8.896 1.00 89.12 223 SER A N 1
ATOM 1673 C CA . SER A 1 223 ? -11.229 -14.108 7.667 1.00 89.12 223 SER A CA 1
ATOM 1674 C C . SER A 1 223 ? -9.759 -14.441 7.880 1.00 89.12 223 SER A C 1
ATOM 1676 O O . SER A 1 223 ? -9.112 -13.899 8.763 1.00 89.12 223 SER A O 1
ATOM 1678 N N . GLY A 1 224 ? -9.232 -15.356 7.067 1.00 93.56 224 GLY A N 1
ATOM 1679 C CA . GLY A 1 224 ? -7.827 -15.738 7.142 1.00 93.56 224 GLY A CA 1
ATOM 1680 C C . GLY A 1 224 ? -7.463 -16.386 8.479 1.00 93.56 224 GLY A C 1
ATOM 1681 O O . GLY A 1 224 ? -8.109 -17.340 8.913 1.00 93.56 224 GLY A O 1
ATOM 1682 N N . SER A 1 225 ? -6.359 -15.954 9.074 1.00 96.69 225 SER A N 1
ATOM 1683 C CA . SER A 1 225 ? -5.785 -16.528 10.293 1.00 96.69 225 SER A CA 1
ATOM 1684 C C . SER A 1 225 ? -5.419 -15.480 11.335 1.00 96.69 225 SER A C 1
ATOM 1686 O O . SER A 1 225 ? -4.984 -15.865 12.427 1.00 96.69 225 SER A O 1
ATOM 1688 N N . ARG A 1 226 ? -5.542 -14.185 11.024 1.00 97.75 226 ARG A N 1
ATOM 1689 C CA . ARG A 1 226 ? -5.104 -13.102 11.901 1.00 97.75 226 ARG A CA 1
ATOM 1690 C C . ARG A 1 226 ? -6.091 -11.941 11.913 1.00 97.75 226 ARG A C 1
ATOM 1692 O O . ARG A 1 226 ? -6.817 -11.705 10.967 1.00 97.75 226 ARG A O 1
ATOM 1699 N N . ALA A 1 227 ? -6.093 -11.206 13.017 1.00 98.25 227 ALA A N 1
ATOM 1700 C CA . ALA A 1 227 ? -6.812 -9.946 13.166 1.00 98.25 227 ALA A CA 1
ATOM 1701 C C . ALA A 1 227 ? -6.020 -9.003 14.080 1.00 98.25 227 ALA A C 1
ATOM 1703 O O . ALA A 1 227 ? -5.184 -9.450 14.874 1.00 98.25 227 ALA A O 1
ATOM 1704 N N . GLN A 1 228 ? -6.287 -7.699 14.012 1.00 98.50 228 GLN A N 1
ATOM 1705 C CA . GLN A 1 228 ? -5.648 -6.726 14.896 1.00 98.50 228 GLN A CA 1
ATOM 1706 C C . GLN A 1 228 ? -6.517 -6.458 16.125 1.00 98.50 228 GLN A C 1
ATOM 1708 O O . GLN A 1 228 ? -7.620 -5.933 16.014 1.00 98.50 228 GLN A O 1
ATOM 1713 N N . GLN A 1 229 ? -5.984 -6.731 17.313 1.00 98.25 229 GLN A N 1
ATOM 1714 C CA . GLN A 1 229 ? -6.539 -6.299 18.590 1.00 98.25 229 GLN A CA 1
ATOM 1715 C C . GLN A 1 229 ? -5.870 -5.006 19.071 1.00 98.25 229 GLN A C 1
ATOM 1717 O O . GLN A 1 229 ? -4.643 -4.867 19.025 1.00 98.25 229 GLN A O 1
ATOM 1722 N N . VAL A 1 230 ? -6.684 -4.095 19.600 1.00 98.19 230 VAL A N 1
ATOM 1723 C CA . VAL A 1 230 ? -6.273 -2.859 20.270 1.00 98.19 230 VAL A CA 1
ATOM 1724 C C . VAL A 1 230 ? -6.988 -2.771 21.615 1.00 98.19 230 VAL A C 1
ATOM 1726 O O . VAL A 1 230 ? -8.210 -2.901 21.671 1.00 98.19 230 VAL A O 1
ATOM 1729 N N . SER A 1 231 ? -6.239 -2.527 22.688 1.00 96.94 231 SER A N 1
ATOM 1730 C CA . SER A 1 231 ? -6.763 -2.311 24.038 1.00 96.94 231 SER A CA 1
ATOM 1731 C C . SER A 1 231 ? -6.164 -1.041 24.632 1.00 96.94 231 SER A C 1
ATOM 1733 O O . SER A 1 231 ? -4.946 -0.939 24.756 1.00 96.94 231 SER A O 1
ATOM 1735 N N . MET A 1 232 ? -6.983 -0.069 25.027 1.00 96.38 232 MET A N 1
ATOM 1736 C CA . MET A 1 232 ? -6.485 1.199 25.570 1.00 96.38 232 MET A CA 1
ATOM 1737 C C . MET A 1 232 ? -7.536 1.971 26.366 1.00 96.38 232 MET A C 1
ATOM 1739 O O . MET A 1 232 ? -8.722 1.657 26.321 1.00 96.38 232 MET A O 1
ATOM 1743 N N . ALA A 1 233 ? -7.086 2.998 27.086 1.00 95.69 233 ALA A N 1
ATOM 1744 C CA . ALA A 1 233 ? -7.931 4.048 27.647 1.00 95.69 233 ALA A CA 1
ATOM 1745 C C . ALA A 1 233 ? -7.531 5.391 27.022 1.00 95.69 233 ALA A C 1
ATOM 1747 O O . ALA A 1 233 ? -6.346 5.666 26.842 1.00 95.69 233 ALA A O 1
ATOM 1748 N N . GLY A 1 234 ? -8.510 6.230 26.710 1.00 95.88 234 GLY A N 1
ATOM 1749 C CA . GLY A 1 234 ? -8.350 7.482 25.980 1.00 95.88 234 GLY A CA 1
ATOM 1750 C C . GLY A 1 234 ? -8.668 7.346 24.490 1.00 95.88 234 GLY A C 1
ATOM 1751 O O . GLY A 1 234 ? -9.381 6.438 24.063 1.00 95.88 234 GLY A O 1
ATOM 1752 N N . LEU A 1 235 ? -8.146 8.295 23.715 1.00 96.88 235 LEU A N 1
ATOM 1753 C CA . LEU A 1 235 ? -8.241 8.326 22.260 1.00 96.88 235 LEU A CA 1
ATOM 1754 C C . LEU A 1 235 ? -6.988 7.699 21.648 1.00 96.88 235 LEU A C 1
ATOM 1756 O O . LEU A 1 235 ? -5.876 8.155 21.931 1.00 96.88 235 LEU A O 1
ATOM 1760 N N . GLY A 1 236 ? -7.153 6.712 20.777 1.00 97.25 236 GLY A N 1
ATOM 1761 C CA . GLY A 1 236 ? -6.050 6.183 19.983 1.00 97.25 236 GLY A CA 1
ATOM 1762 C C . GLY A 1 236 ? -6.386 4.887 19.265 1.00 97.25 236 GLY A C 1
ATOM 1763 O O . GLY A 1 236 ? -7.498 4.367 19.350 1.00 97.25 236 GLY A O 1
ATOM 1764 N N . GLY A 1 237 ? -5.410 4.365 18.536 1.00 97.94 237 GLY A N 1
ATOM 1765 C CA . GLY A 1 237 ? -5.597 3.164 17.740 1.00 97.94 237 GLY A CA 1
ATOM 1766 C C . GLY A 1 237 ? -4.466 2.959 16.756 1.00 97.94 237 GLY A C 1
ATOM 1767 O O . GLY A 1 237 ? -3.299 3.211 17.073 1.00 97.94 237 GLY A O 1
ATOM 1768 N N . ILE A 1 238 ? -4.824 2.507 15.558 1.00 98.44 238 ILE A N 1
ATOM 1769 C CA . ILE A 1 238 ? -3.892 2.330 14.448 1.00 98.44 238 ILE A CA 1
ATOM 1770 C C . ILE A 1 238 ? -4.343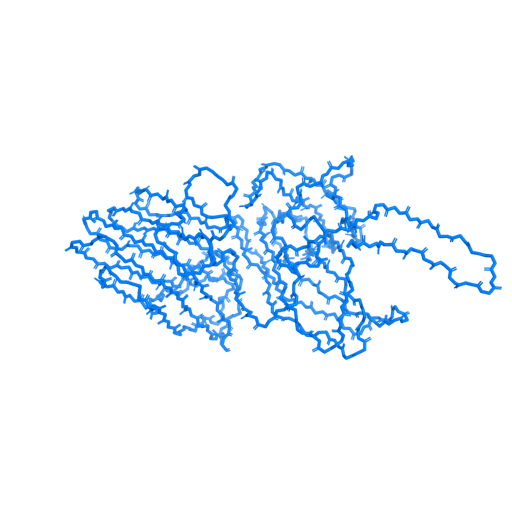 3.113 13.223 1.00 98.44 238 ILE A C 1
ATOM 1772 O O . ILE A 1 238 ? -5.534 3.358 13.032 1.00 98.44 238 ILE A O 1
ATOM 1776 N N . TYR A 1 239 ? -3.386 3.484 12.38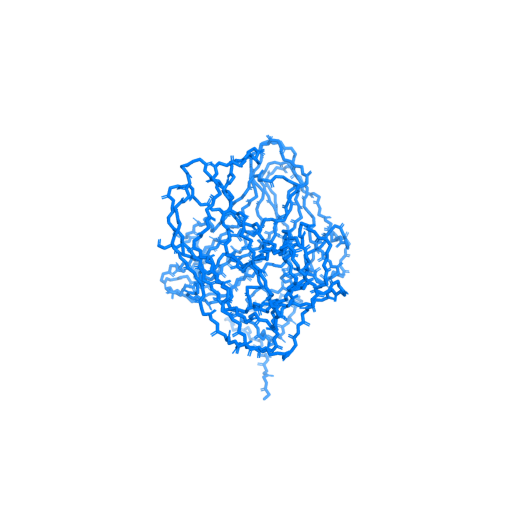1 1.00 98.50 239 TYR A N 1
ATOM 1777 C CA . TYR A 1 239 ? -3.657 4.152 11.124 1.00 98.50 239 TYR A CA 1
ATOM 1778 C C . TYR A 1 239 ? -2.758 3.681 9.988 1.00 98.50 239 TYR A C 1
ATOM 1780 O O . TYR A 1 239 ? -1.672 3.134 10.205 1.00 98.50 239 TYR A O 1
ATOM 1788 N N . GLN A 1 240 ? -3.213 3.948 8.768 1.00 98.12 240 GLN A N 1
ATOM 1789 C CA . GLN A 1 240 ? -2.419 3.839 7.555 1.00 98.12 240 GLN A CA 1
ATOM 1790 C C . GLN A 1 240 ? -2.658 5.056 6.661 1.00 98.12 240 GLN A C 1
ATOM 1792 O O . GLN A 1 240 ? -3.778 5.549 6.556 1.00 98.12 240 GLN A O 1
ATOM 1797 N N . GLU A 1 241 ? -1.603 5.547 6.020 1.00 98.12 241 GLU A N 1
ATOM 1798 C CA . GLU A 1 241 ? -1.691 6.620 5.030 1.00 98.12 241 GLU A CA 1
ATOM 1799 C C . GLU A 1 241 ? -1.722 6.040 3.621 1.00 98.12 241 GLU A C 1
ATOM 1801 O O . GLU A 1 241 ? -0.959 5.124 3.298 1.00 98.12 241 GLU A O 1
ATOM 1806 N N . VAL A 1 242 ? -2.602 6.586 2.787 1.00 97.62 242 VAL A N 1
ATOM 1807 C CA . VAL A 1 242 ? -2.810 6.160 1.403 1.00 97.62 242 VAL A CA 1
ATOM 1808 C C . VAL A 1 242 ? -2.890 7.378 0.489 1.00 97.62 242 VAL A C 1
ATOM 1810 O O . VAL A 1 242 ? -3.506 8.388 0.839 1.00 97.62 242 VAL A O 1
ATOM 1813 N N . ALA A 1 243 ? -2.275 7.298 -0.689 1.00 96.81 243 ALA A N 1
ATOM 1814 C CA . ALA A 1 243 ? -2.453 8.321 -1.712 1.00 96.81 243 ALA A CA 1
ATOM 1815 C C . ALA A 1 243 ? -3.871 8.251 -2.289 1.00 96.81 243 ALA A C 1
ATOM 1817 O O . ALA A 1 243 ? -4.412 7.169 -2.529 1.00 96.81 243 ALA A O 1
ATOM 1818 N N . ILE A 1 244 ? -4.476 9.415 -2.511 1.00 96.94 244 ILE A N 1
ATOM 1819 C CA . ILE A 1 244 ? -5.844 9.550 -3.018 1.00 96.94 244 ILE A CA 1
ATOM 1820 C C . ILE A 1 244 ? -5.922 10.629 -4.095 1.00 96.94 244 ILE A C 1
ATOM 1822 O O . ILE A 1 244 ? -4.994 11.402 -4.317 1.00 96.94 244 ILE A O 1
ATOM 1826 N N . THR A 1 245 ? -7.060 10.684 -4.776 1.00 95.19 245 THR A N 1
ATOM 1827 C CA . THR A 1 245 ? -7.394 11.728 -5.740 1.00 95.19 245 THR A CA 1
ATOM 1828 C C . THR A 1 245 ? -8.429 12.658 -5.111 1.00 95.19 245 THR A C 1
ATOM 1830 O O . THR A 1 245 ? -9.489 12.200 -4.680 1.00 95.19 245 THR A O 1
ATOM 1833 N N . GLY A 1 246 ? -8.158 13.963 -5.088 1.00 96.69 246 GLY A N 1
ATOM 1834 C CA . GLY A 1 246 ? -9.132 14.966 -4.655 1.00 96.69 246 GLY A CA 1
ATOM 1835 C C . GLY A 1 246 ? -10.445 14.897 -5.447 1.00 96.69 246 GLY A C 1
ATOM 1836 O O . GLY A 1 246 ? -10.480 14.414 -6.582 1.00 96.69 246 GLY A O 1
ATOM 1837 N N . ASN A 1 247 ? -11.544 15.339 -4.832 1.00 97.81 247 ASN A N 1
ATOM 1838 C CA . ASN A 1 247 ? -12.920 15.236 -5.351 1.00 97.81 247 ASN A CA 1
ATOM 1839 C C . ASN A 1 247 ? -13.416 13.807 -5.644 1.00 97.81 247 ASN A C 1
ATOM 1841 O O . ASN A 1 247 ? -14.507 13.645 -6.185 1.00 97.81 247 ASN A O 1
ATOM 1845 N N . SER A 1 248 ? -12.646 12.764 -5.320 1.00 97.38 248 SER A N 1
ATOM 1846 C CA . SER A 1 248 ? -13.102 11.383 -5.481 1.00 97.38 248 SER A CA 1
ATOM 1847 C C . SER A 1 248 ? -13.854 10.900 -4.247 1.00 97.38 248 SER A C 1
ATOM 1849 O O . SER A 1 248 ? -13.545 11.281 -3.114 1.00 97.38 248 SER A O 1
ATOM 1851 N N . THR A 1 249 ? -14.830 10.030 -4.480 1.00 98.00 249 THR A N 1
ATOM 1852 C CA . THR A 1 249 ? -15.578 9.342 -3.433 1.00 98.00 249 THR A CA 1
ATOM 1853 C C . THR A 1 249 ? -14.905 8.016 -3.097 1.00 98.00 249 THR A C 1
ATOM 1855 O O . THR A 1 249 ? -14.364 7.332 -3.967 1.00 98.00 249 THR A O 1
ATOM 1858 N N . TYR A 1 250 ? -14.918 7.678 -1.814 1.00 98.06 250 TYR A N 1
ATOM 1859 C CA . TYR A 1 250 ? -14.320 6.474 -1.272 1.00 98.06 250 TYR A CA 1
ATOM 1860 C C . TYR A 1 250 ? -15.278 5.790 -0.309 1.00 98.06 250 TYR A C 1
ATOM 1862 O O . TYR A 1 250 ? -15.963 6.447 0.477 1.00 98.06 250 TYR A O 1
ATOM 1870 N N . GLU A 1 251 ? -15.262 4.466 -0.326 1.00 97.94 251 GLU A N 1
ATOM 1871 C CA . GLU A 1 251 ? -15.952 3.624 0.636 1.00 97.94 251 GLU A CA 1
ATOM 1872 C C . GLU A 1 251 ? -14.937 3.036 1.617 1.00 97.94 251 GLU A C 1
ATOM 1874 O O . GLU A 1 251 ? -13.940 2.433 1.209 1.00 97.94 251 GLU A O 1
ATOM 1879 N N . ILE A 1 252 ? -15.206 3.200 2.913 1.00 98.12 252 ILE A N 1
ATOM 1880 C CA . ILE A 1 252 ? -14.486 2.526 3.992 1.00 98.12 252 ILE A CA 1
ATOM 1881 C C . ILE A 1 252 ? -15.392 1.488 4.643 1.00 98.12 252 ILE A C 1
ATOM 1883 O O . ILE A 1 252 ? -16.550 1.780 4.937 1.00 98.12 252 ILE A O 1
ATOM 1887 N N . LYS A 1 253 ? -14.876 0.285 4.883 1.00 97.88 253 LYS A N 1
ATOM 1888 C CA . LYS A 1 253 ? -15.580 -0.811 5.561 1.00 97.88 253 LYS A CA 1
ATOM 1889 C C . LYS A 1 253 ? -14.617 -1.633 6.401 1.00 97.88 253 LYS A C 1
ATOM 1891 O O . LYS A 1 253 ? -13.415 -1.623 6.159 1.00 97.88 253 LYS A O 1
ATOM 1896 N N . GLY A 1 254 ? -15.156 -2.388 7.344 1.00 97.50 254 GLY A N 1
ATOM 1897 C CA . GLY A 1 254 ? -14.427 -3.402 8.096 1.00 97.50 254 GLY A CA 1
ATOM 1898 C C . GLY A 1 254 ? -15.314 -4.056 9.142 1.00 97.50 254 GLY A C 1
ATOM 1899 O O . GLY A 1 254 ? -16.427 -3.597 9.414 1.00 97.50 254 GLY A O 1
ATOM 1900 N N . LEU A 1 255 ? -14.829 -5.146 9.720 1.00 98.19 255 LEU A N 1
ATOM 1901 C CA . LEU A 1 255 ? -15.514 -5.864 10.785 1.00 98.19 255 LEU A CA 1
ATOM 1902 C C . LEU A 1 255 ? -14.831 -5.585 12.114 1.00 98.19 255 LEU A C 1
ATOM 1904 O O . LEU A 1 255 ? -13.615 -5.695 12.226 1.00 98.19 255 LEU A O 1
ATOM 1908 N N . VAL A 1 256 ? -15.621 -5.238 13.126 1.00 98.19 256 VAL A N 1
ATOM 1909 C CA . VAL A 1 256 ? -15.143 -4.972 14.482 1.00 98.19 256 VAL A CA 1
ATOM 1910 C C . VAL A 1 256 ? -15.844 -5.874 15.488 1.00 98.19 256 VAL A C 1
ATOM 1912 O O . VAL A 1 256 ? -17.057 -6.053 15.424 1.00 98.19 256 VAL A O 1
ATOM 1915 N N . ASN A 1 257 ? -15.091 -6.420 16.436 1.00 98.00 257 ASN A N 1
ATOM 1916 C CA . ASN A 1 257 ? -15.612 -7.089 17.620 1.00 98.00 257 ASN A CA 1
ATOM 1917 C C . ASN A 1 257 ? -15.075 -6.387 18.867 1.00 98.00 257 ASN A C 1
ATOM 1919 O O . ASN A 1 257 ? -13.884 -6.462 19.174 1.00 98.00 257 ASN A O 1
ATOM 1923 N N . ILE A 1 258 ? -15.952 -5.677 19.574 1.00 98.12 258 ILE A N 1
ATOM 1924 C CA . ILE A 1 258 ? -15.600 -4.976 20.808 1.00 98.12 258 ILE A CA 1
ATOM 1925 C C . ILE A 1 258 ? -15.716 -5.960 21.975 1.00 98.12 258 ILE A C 1
ATOM 1927 O O . ILE A 1 258 ? -16.816 -6.367 22.346 1.00 98.12 258 ILE A O 1
ATOM 1931 N N . THR A 1 259 ? -14.580 -6.336 22.559 1.00 96.88 259 THR A N 1
ATOM 1932 C CA . THR A 1 259 ? -14.491 -7.365 23.609 1.00 96.88 259 THR A CA 1
ATOM 1933 C C . THR A 1 259 ? -14.586 -6.791 25.020 1.00 96.88 259 THR A C 1
ATOM 1935 O O . THR A 1 259 ? -14.937 -7.505 25.955 1.00 96.88 259 THR A O 1
ATOM 1938 N N . ALA A 1 260 ? -14.311 -5.496 25.185 1.00 96.38 260 ALA A N 1
ATOM 1939 C CA . ALA A 1 260 ? -14.528 -4.777 26.433 1.00 96.38 260 ALA A CA 1
ATOM 1940 C C . ALA A 1 260 ? -14.800 -3.300 26.144 1.00 96.38 260 ALA A C 1
ATOM 1942 O O . ALA A 1 260 ? -13.995 -2.644 25.492 1.00 96.38 260 ALA A O 1
ATOM 1943 N N . LEU A 1 261 ? -15.915 -2.760 26.632 1.00 96.06 261 LEU A N 1
ATOM 1944 C CA . LEU A 1 261 ? -16.201 -1.328 26.544 1.00 96.06 261 LEU A CA 1
ATOM 1945 C C . LEU A 1 261 ? -17.266 -0.952 27.571 1.00 96.06 261 LEU A C 1
ATOM 1947 O O . LEU A 1 261 ? -18.414 -1.373 27.458 1.00 96.06 261 LEU A O 1
ATOM 1951 N N . SER A 1 262 ? -16.886 -0.182 28.588 1.00 92.75 262 SER A N 1
ATOM 1952 C CA . SER A 1 262 ? -17.827 0.321 29.601 1.00 92.75 262 SER A CA 1
ATOM 1953 C C . SER A 1 262 ? -18.439 1.672 29.224 1.00 92.75 262 SER A C 1
ATOM 1955 O O . SER A 1 262 ? -19.515 2.021 29.698 1.00 92.75 262 SER A O 1
ATOM 1957 N N . SER A 1 263 ? -17.752 2.438 28.376 1.00 92.69 263 SER A N 1
ATOM 1958 C CA . SER A 1 263 ? -18.182 3.726 27.828 1.00 92.69 263 SER A CA 1
ATOM 1959 C C . SER A 1 263 ? -17.368 4.027 26.569 1.00 92.69 263 SER A C 1
ATOM 1961 O O . SER A 1 263 ? -16.313 3.432 26.386 1.00 92.69 263 SER A O 1
ATOM 1963 N N . GLY A 1 264 ? -17.827 4.939 25.713 1.00 94.81 264 GLY A N 1
ATOM 1964 C CA . GLY A 1 264 ? -17.107 5.300 24.489 1.00 94.81 264 GLY A CA 1
ATOM 1965 C C . GLY A 1 264 ? -17.541 4.501 23.262 1.00 94.81 264 GLY A C 1
ATOM 1966 O O . GLY A 1 264 ? -18.654 3.973 23.216 1.00 94.81 264 GLY A O 1
ATOM 1967 N N . LYS A 1 265 ? -16.681 4.468 22.241 1.00 97.00 265 LYS A N 1
ATOM 1968 C CA . LYS A 1 265 ? -16.982 3.887 20.924 1.00 97.00 265 LYS A CA 1
ATOM 1969 C C . LYS A 1 265 ? -15.724 3.536 20.141 1.00 97.00 265 LYS A C 1
ATOM 1971 O O . LYS A 1 265 ? -14.685 4.169 20.309 1.00 97.00 265 LYS A O 1
ATOM 1976 N N . VAL A 1 266 ? -15.852 2.570 19.237 1.00 98.06 266 VAL A N 1
ATOM 1977 C CA . VAL A 1 266 ? -14.878 2.340 18.164 1.00 98.06 266 VAL A CA 1
ATOM 1978 C C . VAL A 1 266 ? -15.343 3.077 16.919 1.00 98.06 266 VAL A C 1
ATOM 1980 O O . VAL A 1 266 ? -16.530 3.040 16.590 1.00 98.06 266 VAL A O 1
ATOM 1983 N N . GLN A 1 267 ? -14.424 3.743 16.226 1.00 97.62 267 GLN A N 1
ATOM 1984 C CA . GLN A 1 267 ? -14.731 4.513 15.023 1.00 97.62 267 GLN A CA 1
ATOM 1985 C C . GLN A 1 267 ? -13.758 4.201 13.890 1.00 97.62 267 GLN A C 1
ATOM 1987 O O . GLN A 1 267 ? -12.587 3.883 14.110 1.00 97.62 267 GLN A O 1
ATOM 1992 N N . MET A 1 268 ? -14.263 4.368 12.672 1.00 98.19 268 MET A N 1
ATOM 1993 C CA . MET A 1 268 ? -13.447 4.560 11.481 1.00 98.19 268 MET A CA 1
ATOM 1994 C C . MET A 1 268 ? -13.387 6.051 11.181 1.00 98.19 268 MET A C 1
ATOM 1996 O O . MET A 1 268 ? -14.430 6.703 11.080 1.00 98.19 268 MET A O 1
ATOM 2000 N N . VAL A 1 269 ? -12.178 6.589 11.036 1.00 98.12 269 VAL A N 1
ATOM 2001 C CA . VAL A 1 269 ? -11.962 8.011 10.733 1.00 98.12 269 VAL A CA 1
ATOM 2002 C C . VAL A 1 269 ? -11.105 8.136 9.487 1.00 98.12 269 VAL A C 1
ATOM 2004 O O . VAL A 1 269 ? -10.122 7.417 9.322 1.00 98.12 269 VAL A O 1
ATOM 2007 N N . VAL A 1 270 ? -11.477 9.062 8.611 1.00 98.56 270 VAL A N 1
ATOM 2008 C CA . VAL A 1 270 ? -10.717 9.408 7.413 1.00 98.56 270 VAL A CA 1
ATOM 2009 C C . VAL A 1 270 ? -10.309 10.868 7.522 1.00 98.56 270 VAL A C 1
ATOM 2011 O O . VAL A 1 270 ? -11.155 11.762 7.523 1.00 98.56 270 VAL A O 1
ATOM 2014 N N . GLN A 1 271 ? -9.005 11.100 7.633 1.00 98.56 271 GLN A N 1
ATOM 2015 C CA . GLN A 1 271 ? -8.417 12.434 7.630 1.00 98.56 271 GLN A CA 1
ATOM 2016 C C . GLN A 1 271 ? -7.788 12.707 6.268 1.00 98.56 271 GLN A C 1
ATOM 2018 O O . GLN A 1 271 ? -6.975 11.916 5.803 1.00 98.56 271 GLN A O 1
ATOM 2023 N N . TYR A 1 272 ? -8.151 13.814 5.630 1.00 98.50 272 TYR A N 1
ATOM 2024 C CA . TYR A 1 272 ? -7.634 14.201 4.319 1.00 98.50 272 TYR A CA 1
ATOM 2025 C C . TYR A 1 272 ? -6.589 15.294 4.442 1.00 98.50 272 TYR A C 1
ATOM 2027 O O . TYR A 1 272 ? -6.800 16.264 5.169 1.00 98.50 272 TYR A O 1
ATOM 2035 N N . TYR A 1 273 ? -5.510 15.170 3.677 1.00 97.50 273 TYR A N 1
ATOM 2036 C CA . TYR A 1 273 ? -4.380 16.090 3.715 1.00 97.50 273 TYR A CA 1
ATOM 2037 C C . TYR A 1 273 ? -4.020 16.608 2.325 1.00 97.50 273 TYR A C 1
ATOM 2039 O O . TYR A 1 273 ? -4.165 15.892 1.327 1.00 97.50 273 TYR A O 1
ATOM 2047 N N . ASP A 1 274 ? -3.537 17.849 2.266 1.00 95.19 274 ASP A N 1
ATOM 2048 C CA . ASP A 1 274 ? -2.896 18.397 1.068 1.00 95.19 274 ASP A CA 1
ATOM 2049 C C . ASP A 1 274 ? -1.446 17.896 0.911 1.00 95.19 274 ASP A C 1
ATOM 2051 O O . ASP A 1 274 ? -0.911 17.177 1.758 1.00 95.19 274 ASP A O 1
ATOM 2055 N N . ALA A 1 275 ? -0.794 18.276 -0.193 1.00 91.19 275 ALA A N 1
ATOM 2056 C CA . ALA A 1 275 ? 0.585 17.880 -0.496 1.00 91.19 275 ALA A CA 1
ATOM 2057 C C . ALA A 1 275 ? 1.633 18.455 0.471 1.00 91.19 275 ALA A C 1
ATOM 2059 O O . ALA A 1 275 ? 2.744 17.934 0.542 1.00 91.19 275 ALA A O 1
ATOM 2060 N N . SER A 1 276 ? 1.280 19.499 1.224 1.00 90.44 276 SER A N 1
ATOM 2061 C CA . SER A 1 276 ? 2.123 20.096 2.263 1.00 90.44 276 SER A CA 1
ATOM 2062 C C . SER A 1 276 ? 1.936 19.414 3.624 1.00 90.44 276 SER A C 1
ATOM 2064 O O . SER A 1 276 ? 2.595 19.790 4.591 1.00 90.44 276 SER A O 1
ATOM 2066 N N . GLY A 1 277 ? 1.040 18.426 3.719 1.00 91.06 277 GLY A N 1
ATOM 2067 C CA . GLY A 1 277 ? 0.720 17.722 4.958 1.00 91.06 277 GLY A CA 1
ATOM 2068 C C . GLY A 1 277 ? -0.265 18.464 5.865 1.00 91.06 277 GLY A C 1
ATOM 2069 O O . GLY A 1 277 ? -0.417 18.080 7.026 1.00 91.06 277 GLY A O 1
ATOM 2070 N N . ASN A 1 278 ? -0.957 19.499 5.377 1.00 95.25 278 ASN A N 1
ATOM 2071 C CA . ASN A 1 278 ? -1.989 20.181 6.157 1.00 95.25 278 ASN A CA 1
ATOM 2072 C C . ASN A 1 278 ? -3.285 19.371 6.153 1.00 95.25 278 ASN A C 1
ATOM 2074 O O . ASN A 1 278 ? -3.722 18.898 5.104 1.00 95.25 278 ASN A O 1
ATOM 2078 N N . LEU A 1 279 ? -3.929 19.254 7.317 1.00 97.56 279 LEU A N 1
ATOM 2079 C CA . LEU A 1 279 ? -5.244 18.628 7.440 1.00 97.56 279 LEU A CA 1
ATOM 2080 C C . LEU A 1 279 ? -6.308 19.511 6.772 1.00 97.56 279 LEU A C 1
ATOM 2082 O O . LEU A 1 279 ? -6.499 20.663 7.154 1.00 97.56 279 LEU A O 1
ATOM 2086 N N . LEU A 1 280 ? -7.025 18.947 5.807 1.00 98.38 280 LEU A N 1
ATOM 2087 C CA . LEU A 1 280 ? -8.114 19.598 5.078 1.00 98.38 280 LEU A CA 1
ATOM 2088 C C . LEU A 1 280 ? -9.488 19.221 5.631 1.00 98.38 280 LEU A C 1
ATOM 2090 O O . LEU A 1 280 ? -10.413 20.029 5.608 1.00 98.38 280 LEU A O 1
ATOM 2094 N N . SER A 1 281 ? -9.647 17.973 6.070 1.00 98.12 281 SER A N 1
ATOM 2095 C 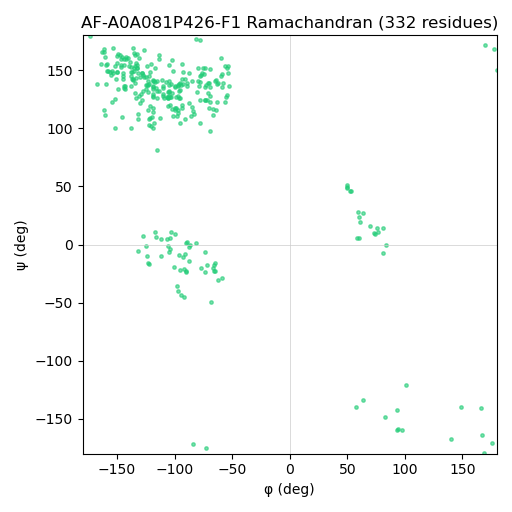CA . SER A 1 281 ? -10.926 17.446 6.543 1.00 98.12 281 SER A CA 1
ATOM 2096 C C . SER A 1 281 ? -10.722 16.228 7.442 1.00 98.12 281 SER A C 1
ATOM 2098 O O . SER A 1 281 ? -9.771 15.472 7.259 1.00 98.12 281 SER A O 1
ATOM 2100 N N . ASP A 1 282 ? -11.628 16.043 8.399 1.00 97.62 282 ASP A N 1
ATOM 2101 C CA . ASP A 1 282 ? -11.689 14.924 9.339 1.00 97.62 282 ASP A CA 1
ATOM 2102 C C . ASP A 1 282 ? -13.131 14.398 9.345 1.00 97.62 282 ASP A C 1
ATOM 2104 O O . ASP A 1 282 ? -14.062 15.101 9.746 1.00 97.62 282 ASP A O 1
ATOM 2108 N N . VAL A 1 283 ? -13.325 13.185 8.830 1.00 97.69 283 VAL A N 1
ATOM 2109 C CA . VAL A 1 283 ? -14.645 12.568 8.654 1.00 97.69 283 VAL A CA 1
ATOM 2110 C C . VAL A 1 283 ? -14.710 11.286 9.473 1.00 97.69 283 VAL A C 1
ATOM 2112 O O . VAL A 1 283 ? -13.745 10.529 9.518 1.00 97.69 283 VAL A O 1
ATOM 2115 N N . ARG A 1 284 ? -15.868 11.009 10.083 1.00 97.00 284 ARG A N 1
ATOM 2116 C CA . ARG A 1 284 ? -16.161 9.773 10.832 1.00 97.00 284 ARG A CA 1
ATOM 2117 C C . ARG A 1 284 ? -17.270 8.992 10.121 1.00 97.00 284 ARG A C 1
ATOM 2119 O O . ARG A 1 284 ? -18.430 9.140 10.500 1.00 97.00 284 ARG A O 1
ATOM 2126 N N . PRO A 1 285 ? -16.967 8.210 9.066 1.00 95.44 285 PRO A N 1
ATOM 2127 C CA . PRO A 1 285 ? -18.006 7.541 8.287 1.00 95.44 285 PRO A CA 1
ATOM 2128 C C . PRO A 1 285 ? -18.775 6.484 9.082 1.00 95.44 285 PRO A C 1
ATOM 2130 O O . PRO A 1 285 ? -19.894 6.153 8.704 1.00 95.44 285 PRO A O 1
ATOM 2133 N N . ALA A 1 286 ? -18.188 5.947 10.159 1.00 96.38 286 ALA A N 1
ATOM 2134 C CA . ALA A 1 286 ? -18.847 4.957 10.997 1.00 96.38 286 ALA A CA 1
ATOM 2135 C C . ALA A 1 286 ? -18.320 4.929 12.435 1.00 96.38 286 ALA A C 1
ATOM 2137 O O . ALA A 1 286 ? -17.133 5.142 12.691 1.00 96.38 286 ALA A O 1
ATOM 2138 N N . GLU A 1 287 ? -19.210 4.573 13.359 1.00 96.75 287 GLU A N 1
ATOM 2139 C CA . GLU A 1 287 ? -18.896 4.275 14.752 1.00 96.75 287 GLU A CA 1
ATOM 2140 C C . GLU A 1 287 ? -19.820 3.191 15.308 1.00 96.75 287 GLU A C 1
ATOM 2142 O O . GLU A 1 287 ? -20.939 3.006 14.830 1.00 96.75 287 GLU A O 1
ATOM 2147 N N . THR A 1 288 ? -19.356 2.462 16.322 1.00 97.19 288 THR A N 1
ATOM 2148 C CA . THR A 1 288 ? -20.178 1.496 17.055 1.00 97.19 288 THR A CA 1
ATOM 2149 C C . THR A 1 288 ? -19.720 1.362 18.505 1.00 97.19 288 THR A C 1
ATOM 2151 O O . THR A 1 288 ? -18.540 1.509 18.825 1.00 97.19 288 THR A O 1
ATOM 2154 N N . GLY A 1 289 ? -20.677 1.075 19.384 1.00 96.00 289 GLY A N 1
ATOM 2155 C CA . GLY A 1 289 ? -20.450 0.653 20.768 1.00 96.00 289 GLY A CA 1
ATOM 2156 C C . GLY A 1 289 ? -20.975 -0.759 21.041 1.00 96.00 289 GLY A C 1
ATOM 2157 O O . GLY A 1 289 ? -21.085 -1.153 22.199 1.00 96.00 289 GLY A O 1
ATOM 2158 N N . LEU A 1 290 ? -21.353 -1.507 19.997 1.00 94.62 290 LEU A N 1
ATOM 2159 C CA . LEU A 1 290 ? -21.890 -2.860 20.139 1.00 94.62 290 LEU A CA 1
ATOM 2160 C C . LEU A 1 290 ? -20.779 -3.834 20.538 1.00 94.62 290 LEU A C 1
ATOM 2162 O O . LEU A 1 290 ? -19.763 -3.949 19.854 1.00 94.62 290 LEU A O 1
ATOM 2166 N N . THR A 1 291 ? -20.987 -4.538 21.649 1.00 95.25 291 THR A N 1
ATOM 2167 C CA . THR A 1 291 ? -20.001 -5.449 22.238 1.00 95.25 291 THR A CA 1
ATOM 2168 C C . THR A 1 291 ? -20.310 -6.913 21.947 1.00 95.25 291 THR A C 1
ATOM 2170 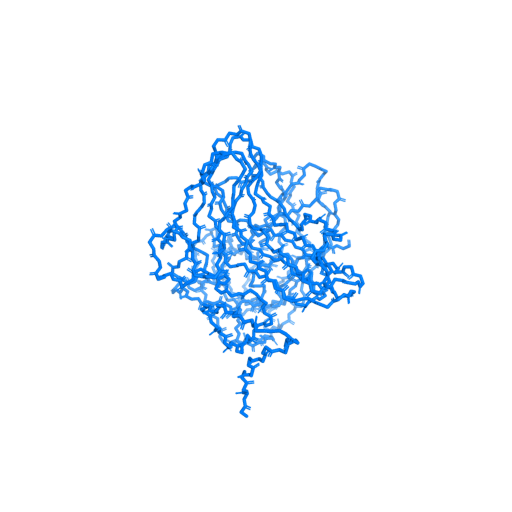O O . THR A 1 291 ? -21.451 -7.285 21.673 1.00 95.25 291 THR A O 1
ATOM 2173 N N . ASN A 1 292 ? -19.276 -7.752 22.042 1.00 92.75 292 ASN A N 1
ATOM 2174 C CA . ASN A 1 292 ? -19.344 -9.216 21.995 1.00 92.75 292 ASN A CA 1
ATOM 2175 C C . ASN A 1 292 ? -19.953 -9.799 20.710 1.00 92.75 292 ASN A C 1
ATOM 2177 O O . ASN A 1 292 ? -20.524 -10.889 20.723 1.00 92.75 292 ASN A O 1
ATOM 2181 N N . THR A 1 293 ? -19.831 -9.086 19.593 1.00 94.75 293 THR A N 1
ATOM 2182 C CA . THR A 1 293 ? -20.259 -9.563 18.279 1.00 94.75 293 THR A CA 1
ATOM 2183 C C . THR A 1 293 ? -19.449 -8.895 17.177 1.00 94.75 293 THR A C 1
ATOM 2185 O O . THR A 1 293 ? -19.061 -7.731 17.300 1.00 94.75 293 THR A O 1
ATOM 2188 N N . TRP A 1 294 ? -19.213 -9.620 16.084 1.00 97.44 294 TRP A N 1
ATOM 2189 C CA . TRP A 1 294 ? -18.663 -9.029 14.870 1.00 97.44 294 TRP A CA 1
ATOM 2190 C C . TRP A 1 294 ? -19.713 -8.133 14.217 1.00 97.44 294 TRP A C 1
ATOM 2192 O O . TRP A 1 294 ? -20.772 -8.589 13.793 1.00 97.44 294 TRP A O 1
ATOM 2202 N N . THR A 1 295 ? -19.399 -6.848 14.134 1.00 97.50 295 THR A N 1
ATOM 2203 C CA . THR A 1 295 ? -20.235 -5.819 13.523 1.00 97.50 295 THR A CA 1
ATOM 2204 C C . THR A 1 295 ? -19.507 -5.262 12.314 1.00 97.50 295 THR A C 1
ATOM 2206 O O . THR A 1 295 ? -18.371 -4.808 12.426 1.00 97.50 295 THR A O 1
ATOM 2209 N N . THR A 1 296 ? -20.150 -5.267 11.150 1.00 97.62 296 THR A N 1
ATOM 2210 C CA . THR A 1 296 ? -19.648 -4.502 10.008 1.00 97.62 296 THR A CA 1
ATOM 2211 C C . THR A 1 296 ? -19.906 -3.022 10.256 1.00 97.62 296 THR A C 1
ATOM 2213 O O . THR A 1 296 ? -21.047 -2.621 10.476 1.00 97.62 296 THR A O 1
ATOM 2216 N N . ILE A 1 297 ? -18.854 -2.213 10.203 1.00 97.88 297 ILE A N 1
ATOM 2217 C CA . ILE A 1 297 ? -18.949 -0.755 10.217 1.00 97.88 297 ILE A CA 1
ATOM 2218 C C . ILE A 1 297 ? -18.305 -0.202 8.951 1.00 97.88 297 ILE A C 1
ATOM 2220 O O . ILE A 1 297 ? -17.384 -0.797 8.392 1.00 97.88 297 ILE A O 1
ATOM 2224 N N . GLY A 1 298 ? -18.819 0.918 8.467 1.00 97.12 298 GLY A N 1
ATOM 2225 C CA . GLY A 1 298 ? -18.330 1.534 7.248 1.00 97.12 298 GLY A CA 1
ATOM 2226 C C . GLY A 1 298 ? -19.237 2.649 6.762 1.00 97.12 298 GLY A C 1
ATOM 2227 O O . GLY A 1 298 ? -20.335 2.844 7.279 1.00 97.12 298 GLY A O 1
ATOM 2228 N N . GLY A 1 299 ? -18.767 3.370 5.757 1.00 97.38 299 GLY A N 1
ATOM 2229 C CA . GLY A 1 299 ? -19.492 4.475 5.159 1.00 97.38 299 GLY A CA 1
ATOM 2230 C C . GLY A 1 299 ? -18.787 5.011 3.924 1.00 97.38 299 GLY A C 1
ATOM 2231 O O . GLY A 1 299 ? -17.720 4.539 3.528 1.00 97.38 299 GLY A O 1
ATOM 2232 N N . ILE A 1 300 ? -19.403 6.020 3.322 1.00 97.88 300 ILE A N 1
ATOM 2233 C CA . ILE A 1 300 ? -18.894 6.700 2.135 1.00 97.88 300 ILE A CA 1
ATOM 2234 C C . ILE A 1 300 ? -18.393 8.085 2.546 1.00 97.88 300 ILE A C 1
ATOM 2236 O O . ILE A 1 300 ? -19.018 8.771 3.353 1.00 97.88 300 ILE A O 1
ATOM 2240 N N . THR A 1 301 ? -17.266 8.504 1.983 1.00 97.88 301 THR A N 1
ATOM 2241 C CA . THR A 1 301 ? -16.663 9.822 2.200 1.00 97.88 301 THR A CA 1
ATOM 2242 C C . THR A 1 301 ? -16.143 10.389 0.881 1.00 97.88 301 THR A C 1
ATOM 2244 O O . THR A 1 301 ? -15.803 9.639 -0.030 1.00 97.88 301 THR A O 1
ATOM 2247 N N . THR A 1 302 ? -16.086 11.714 0.751 1.00 98.31 302 THR A N 1
ATOM 2248 C CA . THR A 1 302 ? -15.566 12.385 -0.451 1.00 98.31 302 THR A CA 1
ATOM 2249 C C . THR A 1 302 ? -14.361 13.234 -0.085 1.00 98.31 302 THR A C 1
ATOM 2251 O O . THR A 1 302 ? -14.427 14.049 0.834 1.00 98.31 302 THR A O 1
ATOM 2254 N N . ALA A 1 303 ? -13.259 13.034 -0.804 1.00 98.38 303 ALA A N 1
ATOM 2255 C CA . ALA A 1 303 ? -12.031 13.779 -0.587 1.00 98.38 303 ALA A CA 1
ATOM 2256 C C . ALA A 1 303 ? -12.201 15.252 -1.007 1.00 98.38 303 ALA A C 1
ATOM 2258 O O . ALA A 1 303 ? -12.712 15.510 -2.102 1.00 98.38 303 ALA A O 1
ATOM 2259 N N . PRO A 1 304 ? -11.726 16.226 -0.208 1.00 98.38 304 PRO A N 1
ATOM 2260 C CA . PRO A 1 304 ? -11.612 17.617 -0.642 1.00 98.38 304 PRO A CA 1
ATOM 2261 C C . PRO A 1 304 ? -10.810 17.752 -1.945 1.00 98.38 304 PRO A C 1
ATOM 2263 O O . PRO A 1 304 ? -9.949 16.925 -2.247 1.00 98.38 304 PRO A O 1
ATOM 2266 N N . GLY A 1 305 ? -11.066 18.804 -2.726 1.00 98.06 305 GLY A N 1
ATOM 2267 C CA . GLY A 1 305 ? -10.529 18.915 -4.087 1.00 98.06 305 GLY A CA 1
ATO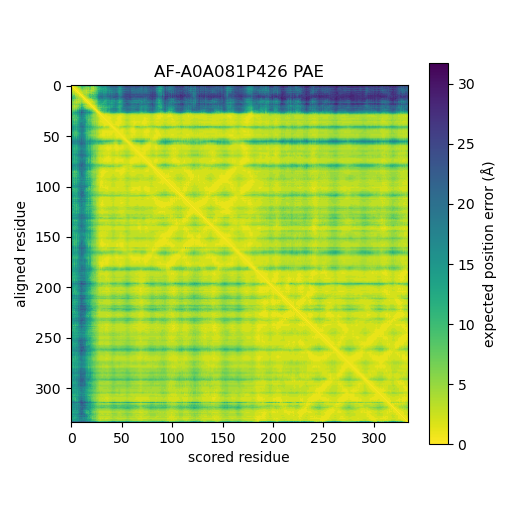M 2268 C C . GLY A 1 305 ? -9.005 18.970 -4.204 1.00 98.06 305 GLY A C 1
ATOM 2269 O O . GLY A 1 305 ? -8.460 18.478 -5.185 1.00 98.06 305 GLY A O 1
ATOM 2270 N N . ASN A 1 306 ? -8.315 19.517 -3.203 1.00 96.31 306 ASN A N 1
ATOM 2271 C CA . ASN A 1 306 ? -6.852 19.588 -3.141 1.00 96.31 306 ASN A CA 1
ATOM 2272 C C . ASN A 1 306 ? -6.223 18.496 -2.255 1.00 96.31 306 ASN A C 1
ATOM 2274 O O . ASN A 1 306 ? -5.030 18.571 -1.958 1.00 96.31 306 ASN A O 1
ATOM 2278 N N . ALA A 1 307 ? -7.005 17.511 -1.807 1.00 97.31 307 ALA A N 1
ATOM 2279 C CA . ALA A 1 307 ? -6.476 16.407 -1.023 1.00 97.31 307 ALA A CA 1
ATOM 2280 C C . ALA A 1 307 ? -5.665 15.450 -1.910 1.00 97.31 307 ALA A C 1
ATOM 2282 O O . ALA A 1 307 ? -6.088 15.107 -3.016 1.00 97.31 307 ALA A O 1
ATOM 2283 N N . VAL A 1 308 ? -4.516 15.002 -1.402 1.00 96.12 308 VAL A N 1
ATOM 2284 C CA . VAL A 1 308 ? -3.627 14.032 -2.073 1.00 96.12 308 VAL A CA 1
ATOM 2285 C C . VAL A 1 308 ? -3.360 12.793 -1.221 1.00 96.12 308 VAL A C 1
ATOM 2287 O O . VAL A 1 308 ? -2.904 11.773 -1.732 1.00 96.12 308 VAL A O 1
ATOM 2290 N N . MET A 1 309 ? -3.660 12.860 0.077 1.00 96.81 309 MET A N 1
ATOM 2291 C CA . MET A 1 309 ? -3.481 11.758 1.016 1.00 96.81 309 MET A CA 1
ATOM 2292 C C . MET A 1 309 ? -4.705 11.628 1.921 1.00 96.81 309 MET A C 1
ATOM 2294 O O . MET A 1 309 ? -5.308 12.625 2.326 1.00 96.81 309 MET A O 1
ATOM 2298 N N . ALA A 1 310 ? -5.068 10.386 2.225 1.00 98.19 310 ALA A N 1
ATOM 2299 C CA . ALA A 1 310 ? -5.988 10.051 3.295 1.00 98.19 310 ALA A CA 1
ATOM 2300 C C . ALA A 1 310 ? -5.251 9.244 4.369 1.00 98.19 310 ALA A C 1
ATOM 2302 O O . ALA A 1 310 ? -4.566 8.267 4.064 1.00 98.19 310 ALA A O 1
ATOM 2303 N N . ARG A 1 311 ? -5.417 9.626 5.634 1.00 98.38 311 ARG A N 1
ATOM 2304 C CA . ARG A 1 311 ? -5.016 8.830 6.791 1.00 98.38 311 ARG A CA 1
ATOM 2305 C C . ARG A 1 311 ? -6.247 8.118 7.328 1.00 98.38 311 ARG A C 1
ATOM 2307 O O . ARG A 1 311 ? -7.203 8.757 7.769 1.00 98.38 311 ARG A O 1
ATOM 2314 N N . ILE A 1 312 ? -6.211 6.795 7.251 1.00 98.56 312 ILE A N 1
ATOM 2315 C CA . ILE A 1 312 ? -7.300 5.906 7.633 1.00 98.56 312 ILE A CA 1
ATOM 2316 C C . ILE A 1 312 ? -7.041 5.413 9.044 1.00 98.56 312 ILE A C 1
ATOM 2318 O O . ILE A 1 312 ? -6.080 4.680 9.263 1.00 98.56 312 ILE A O 1
ATOM 2322 N N . HIS A 1 313 ? -7.886 5.813 9.987 1.00 98.44 313 HIS A N 1
ATOM 2323 C CA . HIS A 1 313 ? -7.779 5.428 11.388 1.00 98.44 313 HIS A CA 1
ATOM 2324 C C . HIS A 1 313 ? -8.823 4.388 11.765 1.00 98.44 313 HIS A C 1
ATOM 2326 O O . HIS A 1 313 ? -9.994 4.487 11.389 1.00 98.44 313 HIS A O 1
ATOM 2332 N N . LEU A 1 314 ? -8.382 3.442 12.583 1.00 97.81 314 LEU A N 1
ATOM 2333 C CA . LEU A 1 314 ? -9.194 2.434 13.247 1.00 97.81 314 LEU A CA 1
ATOM 2334 C C . LEU A 1 314 ? -8.944 2.609 14.741 1.00 97.81 314 LEU A C 1
ATOM 2336 O O . LEU A 1 314 ? -7.857 2.279 15.231 1.00 97.81 314 LEU A O 1
ATOM 2340 N N . HIS A 1 315 ? -9.888 3.222 15.456 1.00 95.12 315 HIS A N 1
ATOM 2341 C CA . HIS A 1 315 ? -9.559 3.769 16.774 1.00 95.12 315 HIS A CA 1
ATOM 2342 C C . HIS A 1 315 ? -10.662 3.648 17.811 1.00 95.12 315 HIS A C 1
ATOM 2344 O O . HIS A 1 315 ? -11.846 3.558 17.488 1.00 95.12 315 HIS A O 1
ATOM 2350 N N . LEU A 1 316 ? -10.236 3.623 19.068 1.00 96.88 316 LEU A N 1
ATOM 2351 C CA . LEU A 1 316 ? -11.084 3.677 20.243 1.00 96.88 316 LEU A CA 1
ATOM 2352 C C . LEU A 1 316 ? -11.081 5.109 20.778 1.00 96.88 316 LEU A C 1
ATOM 2354 O O . LEU A 1 316 ? -10.027 5.723 20.935 1.00 96.88 316 LEU A O 1
ATOM 2358 N N . GLU A 1 317 ? -12.264 5.604 21.118 1.00 96.06 317 GLU A N 1
ATOM 2359 C CA . GLU A 1 317 ? -12.444 6.801 21.929 1.00 96.06 317 GLU A CA 1
ATOM 2360 C C . GLU A 1 317 ? -13.226 6.404 23.182 1.00 96.06 317 GLU A C 1
ATOM 2362 O O . GLU A 1 317 ? -14.438 6.179 23.129 1.00 96.06 317 GLU A O 1
ATOM 2367 N N . SER A 1 318 ? -12.530 6.260 24.313 1.00 94.44 318 SER A N 1
ATOM 2368 C CA . SER A 1 318 ? -13.148 5.858 25.581 1.00 94.44 318 SER A CA 1
ATOM 2369 C C . SER A 1 318 ? -12.421 6.464 26.784 1.00 94.44 318 SER A C 1
ATOM 2371 O O . SER A 1 318 ? -11.203 6.355 26.859 1.00 94.44 318 SER A O 1
ATOM 2373 N N . PRO A 1 319 ? -13.115 7.046 27.779 1.00 92.38 319 PRO A N 1
ATOM 2374 C CA . PRO A 1 319 ? -12.475 7.531 29.006 1.00 92.38 319 PRO A CA 1
ATOM 2375 C C . PRO A 1 319 ? -12.011 6.398 29.942 1.00 92.38 319 PRO A C 1
ATOM 2377 O O . PRO A 1 319 ? -11.189 6.632 30.824 1.00 92.38 319 PRO A O 1
ATOM 2380 N N . ALA A 1 320 ? -12.518 5.175 29.761 1.00 94.62 320 ALA A N 1
ATOM 2381 C CA . ALA A 1 320 ? -12.132 3.984 30.518 1.00 94.62 320 ALA A CA 1
ATOM 2382 C C . ALA A 1 320 ? -11.421 2.956 29.614 1.00 94.62 320 ALA A C 1
ATOM 2384 O O . ALA A 1 320 ? -11.550 3.037 28.390 1.00 94.62 320 ALA A O 1
ATOM 2385 N N . PRO A 1 321 ? -10.695 1.968 30.171 1.00 95.00 321 PRO A N 1
ATOM 2386 C CA . PRO A 1 321 ? -10.119 0.897 29.367 1.00 95.00 321 PRO A CA 1
ATOM 2387 C C . PRO A 1 321 ? -11.181 0.179 28.526 1.00 95.00 321 PRO A C 1
ATOM 2389 O O . PRO A 1 321 ? -12.192 -0.292 29.052 1.00 95.00 321 PRO A O 1
ATOM 2392 N N . GLY A 1 322 ? -10.930 0.089 27.225 1.00 96.94 322 GLY A N 1
ATOM 2393 C CA . GLY A 1 322 ? -11.707 -0.692 26.274 1.00 96.94 322 GLY A CA 1
ATOM 2394 C C . GLY A 1 322 ? -10.794 -1.501 25.358 1.00 96.94 322 GLY A C 1
ATOM 2395 O O . GLY A 1 322 ? -9.593 -1.245 25.273 1.00 96.94 322 GLY A O 1
ATOM 2396 N N . ALA A 1 323 ? -11.362 -2.498 24.694 1.00 97.62 323 ALA A N 1
ATOM 2397 C CA . ALA A 1 323 ? -10.670 -3.381 23.775 1.00 97.62 323 ALA A CA 1
ATOM 2398 C C . ALA A 1 323 ? -11.563 -3.735 22.586 1.00 97.62 323 ALA A C 1
ATOM 2400 O O . ALA A 1 323 ? -12.744 -4.058 22.748 1.00 97.62 323 ALA A O 1
ATOM 2401 N N . PHE A 1 324 ? -10.978 -3.711 21.394 1.00 98.06 324 PHE A N 1
ATOM 2402 C CA . PHE A 1 324 ? -11.623 -4.158 20.171 1.00 98.06 324 PHE A CA 1
ATOM 2403 C C . PHE A 1 324 ? -10.663 -4.953 19.298 1.00 98.06 324 PHE A C 1
ATOM 2405 O O . PHE A 1 324 ? -9.443 -4.826 19.398 1.00 98.06 324 PHE A O 1
ATOM 2412 N N . ILE A 1 325 ? -11.240 -5.782 18.440 1.00 98.25 325 ILE A N 1
ATOM 2413 C CA . ILE A 1 325 ? -10.549 -6.534 17.402 1.00 98.25 325 ILE A CA 1
ATOM 2414 C C . ILE A 1 325 ? -11.131 -6.081 16.070 1.00 98.25 325 ILE A C 1
ATOM 2416 O O . ILE A 1 325 ? -12.350 -5.961 15.954 1.00 98.25 325 ILE A O 1
ATOM 2420 N N . MET A 1 326 ? -10.282 -5.805 15.086 1.00 97.50 326 MET A N 1
ATOM 2421 C CA . MET A 1 326 ? -10.694 -5.443 13.737 1.00 97.50 326 MET A CA 1
ATOM 2422 C C . MET A 1 326 ? -10.097 -6.403 12.710 1.00 97.50 326 MET A C 1
ATOM 2424 O O . MET A 1 326 ? -8.976 -6.883 12.875 1.00 97.50 326 MET A O 1
ATOM 2428 N N . ASP A 1 327 ? -10.873 -6.679 11.666 1.00 98.00 327 ASP A N 1
ATOM 2429 C CA . ASP A 1 327 ? -10.525 -7.580 10.571 1.00 98.00 327 ASP A CA 1
ATOM 2430 C C . ASP A 1 327 ? -11.222 -7.136 9.267 1.00 98.00 327 ASP A C 1
ATOM 2432 O O . ASP A 1 327 ? -12.190 -6.365 9.297 1.00 98.00 327 ASP A O 1
ATOM 2436 N N . ALA A 1 328 ? -10.726 -7.625 8.128 1.00 96.06 328 ALA A N 1
ATOM 2437 C CA . ALA A 1 328 ? -11.273 -7.436 6.786 1.00 96.06 328 ALA A CA 1
ATOM 2438 C C . ALA A 1 328 ? -11.584 -5.965 6.459 1.00 96.06 328 ALA A C 1
ATOM 2440 O O . ALA A 1 328 ? -12.689 -5.620 6.027 1.00 96.06 328 ALA A O 1
ATOM 2441 N N . VAL A 1 329 ? -10.612 -5.083 6.701 1.00 97.75 329 VAL A N 1
ATOM 2442 C CA . VAL A 1 329 ? -10.758 -3.649 6.450 1.00 97.75 329 VAL A CA 1
ATOM 2443 C C . VAL A 1 329 ? -10.647 -3.377 4.954 1.00 97.75 329 VAL A C 1
ATOM 2445 O O . VAL A 1 329 ? -9.919 -4.041 4.223 1.00 97.75 329 VAL A O 1
ATOM 2448 N N . SER A 1 330 ? -11.357 -2.370 4.465 1.00 97.25 330 SER A N 1
ATOM 2449 C CA . SER A 1 330 ? -11.177 -1.888 3.106 1.00 97.25 330 SER A CA 1
ATOM 2450 C C . SER A 1 330 ? -11.367 -0.394 3.000 1.00 97.25 330 SER A C 1
ATOM 2452 O O . SER A 1 330 ? -12.261 0.156 3.637 1.00 97.25 330 SER A O 1
ATOM 2454 N N . PHE A 1 331 ? -10.553 0.234 2.160 1.00 98.00 331 PHE A N 1
ATOM 2455 C CA . PHE A 1 331 ? -10.721 1.606 1.713 1.00 98.00 331 PHE A CA 1
ATOM 2456 C C . PHE A 1 331 ? -10.573 1.636 0.195 1.00 98.00 331 PHE A C 1
ATOM 2458 O O . PHE A 1 331 ? -9.485 1.410 -0.331 1.00 98.00 331 PHE A O 1
ATOM 2465 N N . LYS A 1 332 ? -11.679 1.843 -0.516 1.00 96.31 332 LYS A N 1
ATOM 2466 C CA . LYS A 1 332 ? -11.766 1.682 -1.973 1.00 96.31 332 LYS A CA 1
ATOM 2467 C C . LYS A 1 332 ? -12.284 2.955 -2.611 1.00 96.31 332 LYS A C 1
ATOM 2469 O O . LYS A 1 332 ? -13.155 3.612 -2.048 1.00 96.31 332 LYS A O 1
ATOM 2474 N N . LYS A 1 333 ? -11.774 3.289 -3.794 1.00 94.75 333 LYS A N 1
ATOM 2475 C CA . LYS A 1 333 ? -12.374 4.335 -4.630 1.00 94.75 333 LYS A CA 1
ATOM 2476 C C . LYS A 1 333 ? -13.719 3.822 -5.158 1.00 94.75 333 LYS A C 1
ATOM 2478 O O . LYS A 1 333 ? -13.764 2.701 -5.663 1.00 94.75 333 LYS A O 1
ATOM 2483 N N . SER A 1 334 ? -14.785 4.602 -4.972 1.00 86.75 334 SER A N 1
ATOM 2484 C CA . SER A 1 334 ? -16.153 4.274 -5.408 1.00 86.75 334 SER A CA 1
ATOM 2485 C C . SER A 1 334 ? -16.431 4.711 -6.840 1.00 86.75 334 SER A C 1
ATOM 2487 O O . SER A 1 334 ? -15.799 5.694 -7.293 1.00 86.75 334 SER A O 1
#

InterPro domains:
  IPR003305 Carbohydrate-binding, CenC-like [PF02018] (184-317)
  IPR008979 Galactose-binding-like domain superfamily [SSF49785] (27-180)
  IPR008979 Galactose-binding-like domain superfamily [SSF49785] (183-324)

Solvent-accessible surface area (backbone atoms only — not comparable to full-atom values): 17593 Å² total; per-residue (Å²): 135,91,78,90,81,87,81,89,88,64,101,56,98,78,86,82,89,84,75,90,88,76,89,75,86,57,90,83,52,44,64,58,64,57,37,41,33,76,43,69,86,74,87,73,28,57,34,49,77,56,43,79,51,56,56,81,54,78,61,50,46,33,66,37,67,69,85,57,56,49,79,62,18,12,40,35,42,35,38,41,34,42,33,42,38,33,40,76,36,81,46,58,35,66,39,43,27,31,38,39,30,34,35,30,27,77,38,68,89,46,59,37,41,33,39,35,44,36,29,18,30,91,87,69,47,79,74,46,80,42,80,42,24,53,48,62,53,63,81,42,69,30,27,30,39,32,65,50,64,40,54,74,68,23,40,33,35,38,44,30,48,34,39,43,23,88,40,67,29,29,36,34,40,28,60,39,41,41,24,80,40,87,79,48,50,52,59,65,56,39,41,31,73,48,62,69,73,87,79,28,55,33,33,60,53,42,79,46,70,43,75,62,54,48,33,63,32,67,69,83,54,89,53,94,65,18,11,41,33,44,32,36,41,37,50,30,39,38,32,39,39,25,46,50,61,35,65,36,43,32,39,38,40,27,34,35,31,25,77,38,70,88,54,59,36,40,35,40,35,44,34,30,16,31,73,88,68,47,80,75,46,79,44,68,54,26,70,48,72,67,61,80,41,84,39,82,47,46,34,70,50,68,40,54,72,69,23,37,34,35,40,43,33,50,32,40,42,18,92,46,69,28,27,36,33,40,29,63,41,40,41,26,77,105

Secondary structure (DSSP, 8-state):
----------SS--------------SS-B-SSSTT-----SSSS--TT-EEEEESSPPEEEEESSS-SSSS-EEEEEEEEEEEEEEEEE--TT-EEEEEEEEEEEE-SS-EEEEEEEEE-TT--EEEEEEEEEE--BSSEEEEEEEEE--TT--EEEEEEEEEEEEEEEEEEEEEEEEE-S--B--SSTTS----SSSSS-TT-EEEES-EEEEEESSS-SSSS-EEEEEEEEEEEEEEEEE--TT-EEEEEEEEEEEE-SS-EEEEEEEEE-TT--EEEEEEEEEE--BSSEEEEEEEEE--TT--EEEEEEEEEEEEEEEEEEEEEEEEE-